Protein AF-A0A4V0HVW8-F1 (afdb_monomer_lite)

Radius of gyration: 45.19 Å; chains: 1; bounding box: 104×68×142 Å

Sequence (259 aa):
MDGRNHCRSAFCALAVALAGGCASLSGVRPDAPLPPPEPRGKFVPRTHDNPLSGTGAKPAGGPVAAGAVVPAGDQVPAVPVRADPPPGGPVALPIPKPSPPPNPAAADPAKPGTPTAPGAACEKPGTGAPGTPGMFVLPDPTVRAMPTATGARLNLGPGEVPADRLVELSQYLEAAHAQNRELAGRVRELEALGAAREQALAEALGEVEIATAEVARTRSALQALQAKLLLIETEDIETLKAVIAALERLISPPGRKDP

Secondary structure (DSSP, 8-state):
--SSSHHHHHHHHHHHHHHSTT-------TTPPPPPPP-------------------PPPP----S-----------------PPPTT------PPPPPPP----------------S-------PPPP--------PPPTT--SS--HHHHHTT--TT--HHHHHHHHHHHHHHHHHHHHHHHHHHHHHHHHHHHHHHHHHHHHHHHHHHHHHHHHHHHHHHHHHHHHHHHHHHHHHHHHHHHHHHHHHHS-TT----

Structure (mmCIF, N/CA/C/O backbone):
data_AF-A0A4V0HVW8-F1
#
_entry.id   AF-A0A4V0HVW8-F1
#
loop_
_atom_site.group_PDB
_atom_site.id
_atom_site.type_symbol
_atom_site.label_atom_id
_atom_site.label_alt_id
_atom_site.label_comp_id
_atom_site.label_asym_id
_atom_site.label_entity_id
_atom_site.label_seq_id
_atom_site.pdbx_PDB_ins_code
_atom_site.Cartn_x
_atom_site.Cartn_y
_atom_site.Cartn_z
_atom_site.occupancy
_atom_site.B_iso_or_equiv
_atom_site.auth_seq_id
_atom_site.auth_comp_id
_atom_site.auth_asym_id
_atom_site.auth_atom_id
_atom_site.pdbx_PDB_model_num
ATOM 1 N N . MET A 1 1 ? -37.900 -14.918 13.951 1.00 48.97 1 MET A N 1
ATOM 2 C CA . MET A 1 1 ? -37.081 -16.097 13.589 1.00 48.97 1 MET A CA 1
ATOM 3 C C . MET A 1 1 ? -36.728 -15.872 12.122 1.00 48.97 1 MET A C 1
ATOM 5 O O . MET A 1 1 ? -37.661 -15.642 11.378 1.00 48.97 1 MET A O 1
ATOM 9 N N . ASP A 1 2 ? -35.505 -15.636 11.639 1.00 48.06 2 ASP A N 1
ATOM 10 C CA . ASP A 1 2 ? -34.171 -16.101 12.032 1.00 48.06 2 ASP A CA 1
ATOM 11 C C . ASP A 1 2 ? -33.067 -15.119 11.567 1.00 48.06 2 ASP A C 1
ATOM 13 O O . ASP A 1 2 ? -32.425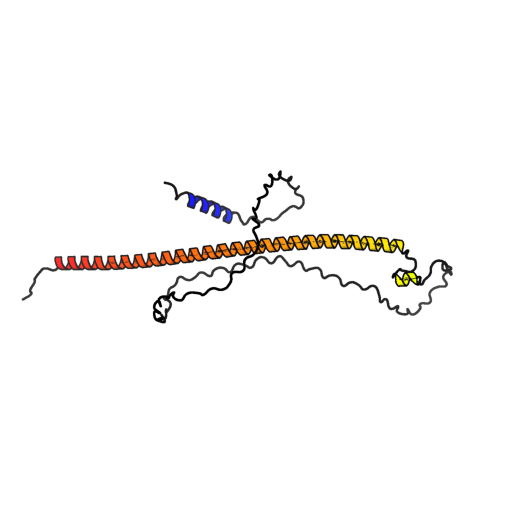 -15.308 10.540 1.00 48.06 2 ASP A O 1
ATOM 17 N N . GLY A 1 3 ? -32.810 -14.052 12.332 1.00 49.72 3 GLY A N 1
ATOM 18 C CA . GLY A 1 3 ? -31.725 -13.095 12.034 1.00 49.72 3 GLY A CA 1
ATOM 19 C C . GLY A 1 3 ? -30.366 -13.446 12.657 1.00 49.72 3 GLY A C 1
ATOM 20 O O . GLY A 1 3 ? -29.348 -12.872 12.290 1.00 49.72 3 GLY A O 1
ATOM 21 N N . ARG A 1 4 ? -30.317 -14.397 13.603 1.00 54.03 4 ARG A N 1
ATOM 22 C CA . ARG A 1 4 ? -29.088 -14.718 14.362 1.00 54.03 4 ARG A CA 1
ATOM 23 C C . ARG A 1 4 ? -28.192 -15.767 13.698 1.00 54.03 4 ARG A C 1
ATOM 25 O O . ARG A 1 4 ? -27.037 -15.904 14.092 1.00 54.03 4 ARG A O 1
ATOM 32 N N . ASN A 1 5 ? -28.689 -16.469 12.679 1.00 50.00 5 ASN A N 1
ATOM 33 C CA . ASN A 1 5 ? -27.935 -17.537 12.015 1.00 50.00 5 ASN A CA 1
ATOM 34 C C . ASN A 1 5 ? -27.041 -17.027 10.871 1.00 50.00 5 ASN A C 1
ATOM 36 O O . ASN A 1 5 ? -26.074 -17.695 10.517 1.00 50.00 5 ASN A O 1
ATOM 40 N N . HIS A 1 6 ? -27.285 -15.819 10.350 1.00 52.84 6 HIS A N 1
ATOM 41 C CA . HIS A 1 6 ? -26.465 -15.251 9.273 1.00 52.84 6 HIS A CA 1
ATOM 42 C C . HIS A 1 6 ? -25.091 -14.767 9.767 1.00 52.84 6 HIS A C 1
ATOM 44 O O . HIS A 1 6 ? -24.088 -14.996 9.091 1.00 52.84 6 HIS A O 1
ATOM 50 N N . CYS A 1 7 ? -25.000 -14.216 10.985 1.00 53.06 7 CYS A N 1
ATOM 51 C CA . CYS A 1 7 ? -23.722 -13.735 11.528 1.00 53.06 7 CYS A CA 1
ATOM 52 C C . CYS A 1 7 ? -22.731 -14.862 11.865 1.00 53.06 7 CYS A C 1
ATOM 54 O O . CYS A 1 7 ? -21.523 -14.648 11.825 1.00 53.06 7 CYS A O 1
ATOM 56 N N . ARG A 1 8 ? -23.214 -16.075 12.173 1.00 55.28 8 ARG A N 1
ATOM 57 C CA . ARG A 1 8 ? -22.332 -17.214 12.479 1.00 55.28 8 ARG A CA 1
ATOM 58 C C . ARG A 1 8 ? -21.730 -17.854 11.226 1.00 55.28 8 ARG A C 1
ATOM 60 O O . ARG A 1 8 ? -20.603 -18.331 11.293 1.00 55.28 8 ARG A O 1
ATOM 67 N N . SER A 1 9 ? -22.425 -17.815 10.085 1.00 55.03 9 SER A N 1
ATOM 68 C CA . SER A 1 9 ? -21.901 -18.405 8.842 1.00 55.03 9 SER A CA 1
ATOM 69 C C . SER A 1 9 ? -20.772 -17.564 8.224 1.00 55.03 9 SER A C 1
ATOM 71 O O . SER A 1 9 ? -19.771 -18.119 7.773 1.00 55.03 9 SER A O 1
ATOM 73 N N . ALA A 1 10 ? -20.863 -16.229 8.316 1.00 54.38 10 ALA A N 1
ATOM 74 C CA . ALA A 1 10 ? -19.828 -15.322 7.814 1.00 54.38 10 ALA A CA 1
ATOM 75 C C . ALA A 1 10 ? -18.499 -15.458 8.582 1.00 54.38 10 ALA A C 1
ATOM 77 O O . ALA A 1 10 ? -17.425 -15.423 7.984 1.00 54.38 10 ALA A O 1
ATOM 78 N N . PHE A 1 11 ? -18.560 -15.700 9.896 1.00 55.69 11 PHE A N 1
ATOM 79 C CA . PHE A 1 11 ? -17.362 -15.898 10.718 1.00 55.69 11 PHE A CA 1
ATOM 80 C C . PHE A 1 11 ? -16.644 -17.227 10.436 1.00 55.69 11 PHE A C 1
ATOM 82 O O . PHE A 1 11 ? -15.416 -17.282 10.493 1.00 55.69 11 PHE A O 1
ATOM 89 N N . CYS A 1 12 ? -17.373 -18.289 10.074 1.00 56.03 12 CYS A N 1
ATOM 90 C CA . CYS A 1 12 ? -16.748 -19.556 9.686 1.00 56.03 12 CYS A CA 1
ATOM 91 C C . CYS A 1 12 ? -16.052 -19.472 8.319 1.00 56.03 12 CYS A C 1
ATOM 93 O O . CYS A 1 12 ? -14.989 -20.067 8.153 1.00 56.03 12 CYS A O 1
ATOM 95 N N . ALA A 1 13 ? -16.585 -18.701 7.365 1.00 53.28 13 ALA A N 1
ATOM 96 C CA . ALA A 1 13 ? -15.937 -18.504 6.066 1.00 53.28 13 ALA A CA 1
ATOM 97 C C . ALA A 1 13 ? -14.611 -17.724 6.184 1.00 53.28 13 ALA A C 1
ATOM 99 O O . ALA A 1 13 ? -13.634 -18.063 5.516 1.00 53.28 13 ALA A O 1
ATOM 100 N N . LEU A 1 14 ? -14.540 -16.740 7.089 1.00 53.03 14 LEU A N 1
ATOM 101 C CA . LEU A 1 14 ? -13.319 -15.963 7.329 1.00 53.03 14 LEU A CA 1
ATOM 102 C C . LEU A 1 14 ? -12.226 -16.785 8.044 1.00 53.03 14 LEU A C 1
ATOM 104 O O . LEU A 1 14 ? -11.043 -16.662 7.731 1.00 53.03 14 LEU A O 1
ATOM 108 N N . ALA A 1 15 ? -12.613 -17.670 8.970 1.00 55.22 15 ALA A N 1
ATOM 109 C CA . ALA A 1 15 ? -11.673 -18.518 9.709 1.00 55.22 15 ALA A CA 1
ATOM 110 C C . ALA A 1 15 ? -11.013 -19.598 8.829 1.00 55.22 15 ALA A C 1
ATOM 112 O O . ALA A 1 15 ? -9.844 -19.925 9.028 1.00 55.22 15 ALA A O 1
ATOM 113 N N . VAL A 1 16 ? -11.724 -20.118 7.821 1.00 56.09 16 VAL A N 1
ATOM 114 C CA . VAL A 1 16 ? -11.156 -21.088 6.868 1.00 56.09 16 VAL A CA 1
ATOM 115 C C . VAL A 1 16 ? -10.189 -20.411 5.887 1.00 56.09 16 VAL A C 1
ATOM 117 O O . VAL A 1 16 ? -9.171 -21.003 5.535 1.00 56.09 16 VAL A O 1
ATOM 120 N N . ALA A 1 17 ? -10.428 -19.148 5.519 1.00 52.69 17 ALA A N 1
ATOM 121 C CA . ALA A 1 17 ? -9.508 -18.381 4.674 1.00 52.69 17 ALA A CA 1
ATOM 122 C C . ALA A 1 17 ? -8.175 -18.052 5.381 1.00 52.69 17 ALA A C 1
ATOM 124 O O . ALA A 1 17 ? -7.122 -18.065 4.748 1.00 52.69 17 ALA A O 1
ATOM 125 N N . LEU A 1 18 ? -8.196 -17.831 6.701 1.00 54.00 18 LEU A N 1
ATOM 126 C CA . LEU A 1 18 ? -6.992 -17.551 7.497 1.00 54.00 18 LEU A CA 1
ATOM 127 C C . LEU A 1 18 ? -6.174 -18.808 7.841 1.00 54.00 18 LEU A C 1
ATOM 129 O O . LEU A 1 18 ? -4.961 -18.711 8.011 1.00 54.00 18 LEU A O 1
ATOM 133 N N . ALA A 1 19 ? -6.793 -19.992 7.890 1.00 49.41 19 ALA A N 1
ATOM 134 C CA . ALA A 1 19 ? -6.086 -21.254 8.137 1.00 49.41 19 ALA A CA 1
ATOM 135 C C . ALA A 1 19 ? -5.478 -21.890 6.865 1.00 49.41 19 ALA A C 1
ATOM 137 O O . ALA A 1 19 ? -4.585 -22.728 6.969 1.00 49.41 19 ALA A O 1
ATOM 138 N N . GLY A 1 20 ? -5.923 -21.489 5.666 1.00 47.66 20 GLY A N 1
ATOM 139 C CA . GLY A 1 20 ? -5.404 -21.987 4.380 1.00 47.66 20 GLY A CA 1
ATOM 140 C C . GLY A 1 20 ? -4.251 -21.175 3.768 1.00 47.66 20 GLY A C 1
ATOM 141 O O . GLY A 1 20 ? -3.726 -21.550 2.722 1.00 47.66 20 GLY A O 1
ATOM 142 N N . GLY A 1 21 ? -3.845 -20.064 4.389 1.00 43.44 21 GLY A N 1
ATOM 143 C CA . GLY A 1 21 ? -2.994 -19.032 3.778 1.00 43.44 21 GLY A CA 1
ATOM 144 C C . GLY A 1 21 ? -1.473 -19.202 3.880 1.00 43.44 21 GLY A C 1
ATOM 145 O O . GLY A 1 21 ? -0.763 -18.220 3.695 1.00 43.44 21 GLY A O 1
ATOM 146 N N . CYS A 1 22 ? -0.958 -20.404 4.161 1.00 46.16 22 CYS A N 1
ATOM 147 C CA . CYS A 1 22 ? 0.489 -20.690 4.183 1.00 46.16 22 CYS A CA 1
ATOM 148 C C . CYS A 1 22 ? 0.892 -21.824 3.225 1.00 46.16 22 CYS A C 1
ATOM 150 O O . CYS A 1 22 ? 1.871 -22.528 3.469 1.00 46.16 22 CYS A O 1
ATOM 152 N N . ALA A 1 23 ? 0.161 -22.022 2.125 1.00 45.78 23 ALA A N 1
ATOM 153 C CA . ALA A 1 23 ? 0.693 -22.802 1.014 1.00 45.78 23 ALA A CA 1
ATOM 154 C C . ALA A 1 23 ? 1.702 -21.931 0.255 1.00 45.78 23 ALA A C 1
ATOM 156 O O . ALA A 1 23 ? 1.337 -21.007 -0.471 1.00 45.78 23 ALA A O 1
ATOM 157 N N . SER A 1 24 ? 2.987 -22.215 0.458 1.00 45.47 24 SER A N 1
ATOM 158 C CA . SER A 1 24 ? 4.082 -21.697 -0.352 1.00 45.47 24 SER A CA 1
ATOM 159 C C . SER A 1 24 ? 3.765 -21.875 -1.840 1.00 45.47 24 SER A C 1
ATOM 161 O O . SER A 1 24 ? 3.778 -22.990 -2.357 1.00 45.47 24 SER A O 1
ATOM 163 N N . LEU A 1 25 ? 3.519 -20.769 -2.546 1.00 48.53 25 LEU A N 1
ATOM 164 C CA . LEU A 1 25 ? 3.561 -20.698 -4.009 1.00 48.53 25 LEU A CA 1
ATOM 165 C C . LEU A 1 25 ? 5.024 -20.804 -4.472 1.00 48.53 25 LEU A C 1
ATOM 167 O O . LEU A 1 25 ? 5.605 -19.871 -5.017 1.00 48.53 25 LEU A O 1
ATOM 171 N N . SER A 1 26 ? 5.651 -21.950 -4.218 1.00 49.25 26 SER A N 1
ATOM 172 C CA . SER A 1 26 ? 6.875 -22.361 -4.892 1.00 49.25 26 SER A CA 1
ATOM 173 C C . SER A 1 26 ? 6.479 -23.129 -6.150 1.00 49.25 26 SER A C 1
ATOM 175 O O . SER A 1 26 ? 6.032 -24.271 -6.060 1.00 49.25 26 SER A O 1
ATOM 177 N N . GLY A 1 27 ? 6.650 -22.510 -7.319 1.00 44.25 27 GLY A N 1
ATOM 178 C CA . GLY A 1 27 ? 6.635 -23.225 -8.598 1.00 44.25 27 GLY A CA 1
ATOM 179 C C . GLY A 1 27 ? 5.568 -22.778 -9.591 1.00 44.25 27 GLY A C 1
ATOM 180 O O . GLY A 1 27 ? 4.763 -23.591 -10.037 1.00 44.25 27 GLY A O 1
ATOM 181 N N . VAL A 1 28 ? 5.615 -21.517 -10.026 1.00 41.78 28 VAL A N 1
ATOM 182 C CA . VAL A 1 28 ? 5.086 -21.176 -11.354 1.00 41.78 28 VAL A CA 1
ATOM 183 C C . VAL A 1 28 ? 6.068 -21.751 -12.376 1.00 41.78 28 VAL A C 1
ATOM 185 O O . VAL A 1 28 ? 7.171 -21.239 -12.554 1.00 41.78 28 VAL A O 1
ATOM 188 N N . ARG A 1 29 ? 5.695 -22.875 -12.996 1.00 46.06 29 ARG A N 1
ATOM 189 C CA . ARG A 1 29 ? 6.360 -23.384 -14.201 1.00 46.06 29 ARG A CA 1
ATOM 190 C C . ARG A 1 29 ? 6.157 -22.366 -15.336 1.00 46.06 29 ARG A C 1
ATOM 192 O O . ARG A 1 29 ? 5.004 -22.033 -15.598 1.00 46.06 29 ARG A O 1
ATOM 199 N N . PRO A 1 30 ? 7.212 -21.924 -16.041 1.00 56.84 30 PRO A N 1
ATOM 200 C CA . PRO A 1 30 ? 7.081 -20.987 -17.160 1.00 56.84 30 PRO A CA 1
ATOM 201 C C . PRO A 1 30 ? 6.415 -21.574 -18.424 1.00 56.84 30 PRO A C 1
ATOM 203 O O . PRO A 1 30 ? 6.170 -20.822 -19.357 1.00 56.84 30 PRO A O 1
ATOM 206 N N . ASP A 1 31 ? 6.054 -22.865 -18.446 1.00 52.03 31 ASP A N 1
ATOM 207 C CA . ASP A 1 31 ? 5.533 -23.558 -19.643 1.00 52.03 31 ASP A CA 1
ATOM 208 C C . ASP A 1 31 ? 4.068 -24.029 -19.540 1.00 52.03 31 ASP A C 1
ATOM 210 O O . ASP A 1 31 ? 3.657 -24.973 -20.217 1.00 52.03 31 ASP A O 1
ATOM 214 N N . ALA A 1 32 ? 3.243 -23.414 -18.688 1.00 64.25 32 ALA A N 1
ATOM 215 C CA . ALA A 1 32 ? 1.809 -23.709 -18.707 1.00 64.25 32 ALA A CA 1
ATOM 216 C C . ALA A 1 32 ? 1.138 -22.991 -19.902 1.00 64.25 32 ALA A C 1
ATOM 218 O O . ALA A 1 32 ? 1.215 -21.762 -19.976 1.00 64.25 32 ALA A O 1
ATOM 219 N N . PRO A 1 33 ? 0.473 -23.706 -20.833 1.00 64.25 33 PRO A N 1
ATOM 220 C CA . PRO A 1 33 ? -0.247 -23.075 -21.933 1.00 64.25 33 PRO A CA 1
ATOM 221 C C . PRO A 1 33 ? -1.351 -22.168 -21.382 1.00 64.25 33 PRO A C 1
ATOM 223 O O . PRO A 1 33 ? -2.158 -22.584 -20.548 1.00 64.25 33 PRO A O 1
ATOM 226 N N . LEU A 1 34 ? -1.356 -20.917 -21.846 1.00 71.56 34 LEU A N 1
ATOM 227 C CA . LEU A 1 34 ? -2.343 -19.909 -21.472 1.00 71.56 34 LEU A CA 1
ATOM 228 C C . LEU A 1 34 ? -3.764 -20.437 -21.738 1.00 71.56 34 LEU A C 1
ATOM 230 O O . LEU A 1 34 ? -4.022 -20.942 -22.837 1.00 71.56 34 LEU A O 1
ATOM 234 N N . PRO A 1 35 ? -4.698 -20.319 -20.775 1.00 77.44 35 PRO A N 1
ATOM 235 C CA . PRO A 1 35 ? -6.092 -20.642 -21.030 1.00 77.44 35 PRO A CA 1
ATOM 236 C C . PRO A 1 35 ? -6.649 -19.719 -22.128 1.00 77.44 35 PRO A C 1
ATOM 238 O O . PRO A 1 35 ? -6.248 -18.553 -22.219 1.00 77.44 35 PRO A O 1
ATOM 241 N N . PRO A 1 36 ? -7.558 -20.223 -22.982 1.00 75.12 36 PRO A N 1
ATOM 242 C CA . PRO A 1 36 ? -8.156 -19.423 -24.040 1.00 75.12 36 PRO A CA 1
ATOM 243 C C . PRO A 1 36 ? -8.911 -18.226 -23.441 1.00 75.12 36 PRO A C 1
ATOM 245 O O . PRO A 1 36 ? -9.511 -18.357 -22.372 1.00 75.12 36 PRO A O 1
ATOM 248 N N . PRO A 1 37 ? -8.905 -17.061 -24.114 1.00 70.88 37 PRO A N 1
ATOM 249 C CA . PRO A 1 37 ? -9.627 -15.894 -23.634 1.00 70.88 37 PRO A CA 1
ATOM 250 C C . PRO A 1 37 ? -11.123 -16.211 -23.568 1.00 70.88 37 PRO A C 1
ATOM 252 O O . PRO A 1 37 ? -11.741 -16.548 -24.581 1.00 70.88 37 PRO A O 1
ATOM 255 N N . GLU A 1 38 ? -11.706 -16.097 -22.375 1.00 68.88 38 GLU A N 1
ATOM 256 C CA . GLU A 1 38 ? -13.152 -16.184 -22.213 1.00 68.88 38 GLU A CA 1
ATOM 257 C C . GLU A 1 38 ? -13.841 -15.109 -23.073 1.00 68.88 38 GLU A C 1
ATOM 259 O O . GLU A 1 38 ? -13.330 -13.987 -23.206 1.00 68.88 38 GLU A O 1
ATOM 264 N N . PRO A 1 39 ? -14.998 -15.423 -23.684 1.00 63.09 39 PRO A N 1
ATOM 265 C CA . PRO A 1 39 ? -15.732 -14.472 -24.499 1.00 63.09 39 PRO A CA 1
ATOM 266 C C . PRO A 1 39 ? -16.176 -13.301 -23.623 1.00 63.09 39 PRO A C 1
ATOM 268 O O . PRO A 1 39 ? -17.114 -13.407 -22.835 1.00 63.09 39 PRO A O 1
ATOM 271 N N . ARG A 1 40 ? -15.478 -12.169 -23.777 1.00 51.97 40 ARG A N 1
ATOM 272 C CA . ARG A 1 40 ? -15.809 -10.884 -23.158 1.00 51.97 40 ARG A CA 1
ATOM 273 C C . ARG A 1 40 ? -17.295 -10.598 -23.352 1.00 51.97 40 ARG A C 1
ATOM 275 O O . ARG A 1 40 ? -17.748 -10.289 -24.456 1.00 51.97 40 ARG A O 1
ATOM 282 N N . GLY A 1 41 ? -18.035 -10.696 -22.251 1.00 57.56 41 GLY A N 1
ATOM 283 C CA . GLY A 1 41 ? -19.398 -10.208 -22.145 1.00 57.56 41 GLY A CA 1
ATOM 284 C C . GLY A 1 41 ? -19.460 -8.755 -22.607 1.00 57.56 41 GLY A C 1
ATOM 285 O O . GLY A 1 41 ? -18.561 -7.956 -22.342 1.00 57.56 41 GLY A O 1
ATOM 286 N N . LYS A 1 42 ? -20.509 -8.451 -23.366 1.00 54.34 42 LYS A N 1
ATOM 287 C CA . LYS A 1 42 ? -20.758 -7.165 -24.016 1.00 54.34 42 LYS A CA 1
ATOM 288 C C . LYS A 1 42 ? -20.580 -6.021 -23.018 1.00 54.34 42 LYS A C 1
ATOM 290 O O . LYS A 1 42 ? -21.341 -5.894 -22.063 1.00 54.34 42 LYS A O 1
ATOM 295 N N . PHE A 1 43 ? -19.573 -5.194 -23.272 1.00 56.94 43 PHE A N 1
ATOM 296 C CA . PHE A 1 43 ? -19.371 -3.925 -22.593 1.00 56.94 43 PHE A CA 1
ATOM 297 C C . PHE A 1 43 ? -20.591 -3.039 -22.869 1.00 56.94 43 PHE A C 1
ATOM 299 O O . PHE A 1 43 ? -20.824 -2.640 -24.010 1.00 56.94 43 PHE A O 1
ATOM 306 N N . VAL A 1 44 ? -21.398 -2.782 -21.840 1.00 56.44 44 VAL A N 1
ATOM 307 C CA . VAL A 1 44 ? -22.470 -1.784 -21.891 1.00 56.44 44 VAL A CA 1
ATOM 308 C C . VAL A 1 44 ? -21.833 -0.447 -21.510 1.00 56.44 44 VAL A C 1
ATOM 310 O O . VAL A 1 44 ? -21.389 -0.306 -20.368 1.00 56.44 44 VAL A O 1
ATOM 313 N N . PRO A 1 45 ? -21.731 0.531 -22.425 1.00 54.00 45 PRO A N 1
ATOM 314 C CA . PRO A 1 45 ? -21.205 1.838 -22.075 1.00 54.00 45 PRO A CA 1
ATOM 315 C C . PRO A 1 45 ? -22.188 2.527 -21.124 1.00 54.00 45 PRO A C 1
ATOM 317 O O . PRO A 1 45 ? -23.351 2.742 -21.462 1.00 54.00 45 PRO A O 1
ATOM 320 N N . ARG A 1 46 ? -21.715 2.874 -19.922 1.00 47.16 46 ARG A N 1
ATOM 321 C CA . ARG A 1 46 ? -22.404 3.815 -19.034 1.00 47.16 46 ARG A CA 1
ATOM 322 C C . ARG A 1 46 ? -22.438 5.175 -19.731 1.00 47.16 46 ARG A C 1
ATOM 324 O O . ARG A 1 46 ? -21.426 5.865 -19.806 1.00 47.16 46 ARG A O 1
ATOM 331 N N . THR A 1 47 ? -23.605 5.539 -20.247 1.00 43.75 47 THR A N 1
ATOM 332 C CA . THR A 1 47 ? -23.955 6.904 -20.632 1.00 43.75 47 THR A CA 1
ATOM 333 C C . THR A 1 47 ? -23.931 7.770 -19.376 1.00 43.75 47 THR A C 1
ATOM 335 O O . THR A 1 47 ? -24.842 7.712 -18.553 1.00 43.75 47 THR A O 1
ATOM 338 N N . HIS A 1 48 ? -22.855 8.531 -19.191 1.00 48.72 48 HIS A N 1
ATOM 339 C CA . HIS A 1 48 ? -22.880 9.676 -18.292 1.00 48.72 48 HIS A CA 1
ATOM 340 C C . HIS A 1 48 ? -23.611 10.806 -19.014 1.00 48.72 48 HIS A C 1
ATOM 342 O O . HIS A 1 48 ? -23.062 11.436 -19.918 1.00 48.72 48 HIS A O 1
ATOM 348 N N . ASP A 1 49 ? -24.861 11.028 -18.615 1.00 45.91 49 ASP A N 1
ATOM 349 C CA . ASP A 1 49 ? -25.599 12.247 -18.910 1.00 45.91 49 ASP A CA 1
ATOM 350 C C . ASP A 1 49 ? -24.845 13.430 -18.300 1.00 45.91 49 ASP A C 1
ATOM 352 O O . ASP A 1 49 ? -24.735 13.577 -17.082 1.00 45.91 49 ASP A O 1
ATOM 356 N N . ASN A 1 50 ? -24.286 14.253 -19.179 1.00 44.44 50 ASN A N 1
ATOM 357 C CA . ASN A 1 50 ? -23.613 15.494 -18.845 1.00 44.44 50 ASN A CA 1
ATOM 358 C C . ASN A 1 50 ? -24.511 16.635 -19.344 1.00 44.44 50 ASN A C 1
ATOM 360 O O . ASN A 1 50 ? -24.498 16.920 -20.546 1.00 44.44 50 ASN A O 1
ATOM 364 N N . PRO A 1 51 ? -25.339 17.276 -18.499 1.00 59.09 51 PRO A N 1
ATOM 365 C CA . PRO A 1 51 ? -26.068 18.449 -18.940 1.00 59.09 51 PRO A CA 1
ATOM 366 C C . PRO A 1 51 ? -25.121 19.653 -18.967 1.00 59.09 51 PRO A C 1
ATOM 368 O O . PRO A 1 51 ? -24.790 20.248 -17.942 1.00 59.09 51 PRO A O 1
ATOM 371 N N . LEU A 1 52 ? -24.719 20.032 -20.182 1.00 51.41 52 LEU A N 1
ATOM 372 C CA . LEU A 1 52 ? -24.337 21.403 -20.494 1.00 51.41 52 LEU A CA 1
ATOM 373 C C . LEU A 1 52 ? -25.527 22.334 -20.218 1.00 51.41 52 LEU A C 1
ATOM 375 O O . LEU A 1 52 ? -26.563 22.238 -20.869 1.00 51.41 52 LEU A O 1
ATOM 379 N N . SER A 1 53 ? -25.335 23.279 -19.307 1.00 52.66 53 SER A N 1
ATOM 380 C CA . SER A 1 53 ? -26.045 24.560 -19.247 1.00 52.66 53 SER A CA 1
ATOM 381 C C . SER A 1 53 ? -25.174 25.454 -18.359 1.00 52.66 53 SER A C 1
ATOM 383 O O . SER A 1 53 ? -24.841 25.067 -17.248 1.00 52.66 53 SER A O 1
ATOM 385 N N . GLY A 1 54 ? -24.622 26.587 -18.768 1.00 42.69 54 GLY A N 1
ATOM 386 C CA . GLY A 1 54 ? -25.134 27.602 -19.670 1.00 42.69 54 GLY A CA 1
ATOM 387 C C . GLY A 1 54 ? -24.880 28.938 -18.967 1.00 42.69 54 GLY A C 1
ATOM 388 O O . GLY A 1 54 ? -25.447 29.202 -17.918 1.00 42.69 54 GLY A O 1
ATOM 389 N N . THR A 1 55 ? -23.946 29.718 -19.511 1.00 44.31 55 THR A N 1
ATOM 390 C CA . THR A 1 55 ? -23.905 31.193 -19.513 1.00 44.31 55 THR A CA 1
ATOM 391 C C . THR A 1 55 ? -24.424 31.973 -18.289 1.00 44.31 55 THR A C 1
ATOM 393 O O . THR A 1 55 ? -25.620 32.140 -18.099 1.00 44.31 55 THR A O 1
ATOM 396 N N . GLY A 1 56 ? -23.483 32.621 -17.595 1.00 43.78 56 GLY A N 1
ATOM 397 C CA . GLY A 1 56 ? -23.515 34.061 -17.307 1.00 43.78 56 GLY A CA 1
ATOM 398 C C . GLY A 1 56 ? -24.683 34.650 -16.508 1.00 43.78 56 GLY A C 1
ATOM 399 O O . GLY A 1 56 ? -25.712 34.984 -17.073 1.00 43.78 56 GLY A O 1
ATOM 400 N N . ALA A 1 57 ? -24.426 35.004 -15.247 1.00 41.72 57 ALA A N 1
ATOM 401 C CA . ALA A 1 57 ? -24.961 36.226 -14.646 1.00 41.72 57 ALA A CA 1
ATOM 402 C C . ALA A 1 57 ? -24.131 36.610 -13.415 1.00 41.72 57 ALA A C 1
ATOM 404 O O . ALA A 1 57 ? -23.959 35.836 -12.479 1.00 41.72 57 ALA A O 1
ATOM 405 N N . LYS A 1 58 ? -23.611 37.833 -13.444 1.00 49.91 58 LYS A N 1
ATOM 406 C CA . LYS A 1 58 ? -22.963 38.547 -12.346 1.00 49.91 58 LYS A CA 1
ATOM 407 C C . LYS A 1 58 ? -24.065 39.037 -11.393 1.00 49.91 58 LYS A C 1
ATOM 409 O O . LYS A 1 58 ? -24.880 39.835 -11.854 1.00 49.91 58 LYS A O 1
ATOM 414 N N . PRO A 1 59 ? -24.127 38.645 -10.108 1.00 53.38 59 PRO A N 1
ATOM 415 C CA . PRO A 1 59 ? -24.989 39.345 -9.174 1.00 53.38 59 PRO A CA 1
ATOM 416 C C . PRO A 1 59 ? -24.259 40.564 -8.609 1.00 53.38 59 PRO A C 1
ATOM 418 O O . PRO A 1 59 ? -23.136 40.497 -8.107 1.00 53.38 59 PRO A O 1
ATOM 421 N N . ALA A 1 60 ? -24.927 41.700 -8.771 1.00 48.19 60 ALA A N 1
ATOM 422 C CA . ALA A 1 60 ? -24.616 42.969 -8.151 1.00 48.19 60 ALA A CA 1
ATOM 423 C C . ALA A 1 60 ? -24.819 42.904 -6.629 1.00 48.19 60 ALA A C 1
ATOM 425 O O . ALA A 1 60 ? -25.562 42.070 -6.114 1.00 48.19 60 ALA A O 1
ATOM 426 N N . GLY A 1 61 ? -24.143 43.815 -5.931 1.00 47.38 61 GLY A N 1
ATOM 427 C CA . GLY A 1 61 ? -24.253 43.990 -4.491 1.00 47.38 61 GLY A CA 1
ATOM 428 C C . GLY A 1 61 ? -25.653 44.405 -4.036 1.00 47.38 61 GLY A C 1
ATOM 429 O O . GLY A 1 61 ? -26.388 45.092 -4.743 1.00 47.38 61 GLY A O 1
ATOM 430 N N . GLY A 1 62 ? -25.975 44.006 -2.810 1.00 39.06 62 GLY A N 1
ATOM 431 C CA . GLY A 1 62 ? -27.166 44.387 -2.058 1.00 39.06 62 GLY A CA 1
ATOM 432 C C . GLY A 1 62 ? -27.025 43.902 -0.610 1.00 39.06 62 GLY A C 1
ATOM 433 O O . GLY A 1 62 ? -26.397 42.867 -0.394 1.00 39.06 62 GLY A O 1
ATOM 434 N N . PRO A 1 63 ? -27.499 44.671 0.383 1.00 49.00 63 PRO A N 1
ATOM 435 C CA . PRO A 1 63 ? -26.918 44.727 1.722 1.00 49.00 63 PRO A CA 1
ATOM 436 C C . PRO A 1 63 ? -27.310 43.530 2.591 1.00 49.00 63 PRO A C 1
ATOM 438 O O . PRO A 1 63 ? -28.469 43.120 2.624 1.00 49.00 63 PRO A O 1
ATOM 441 N N . VAL A 1 64 ? -26.344 43.006 3.348 1.00 46.41 64 VAL A N 1
ATOM 442 C CA . VAL A 1 64 ? -26.611 42.000 4.378 1.00 46.41 64 VAL A CA 1
ATOM 443 C C . VAL A 1 64 ? -27.266 42.703 5.561 1.00 46.41 64 VAL A C 1
ATOM 445 O O . VAL A 1 64 ? -26.681 43.585 6.191 1.00 46.41 64 VAL A O 1
ATOM 448 N N . ALA A 1 65 ? -28.517 42.325 5.803 1.00 45.22 65 ALA A N 1
ATOM 449 C CA . ALA A 1 65 ? -29.322 42.759 6.922 1.00 45.22 65 ALA A CA 1
ATOM 450 C C . ALA A 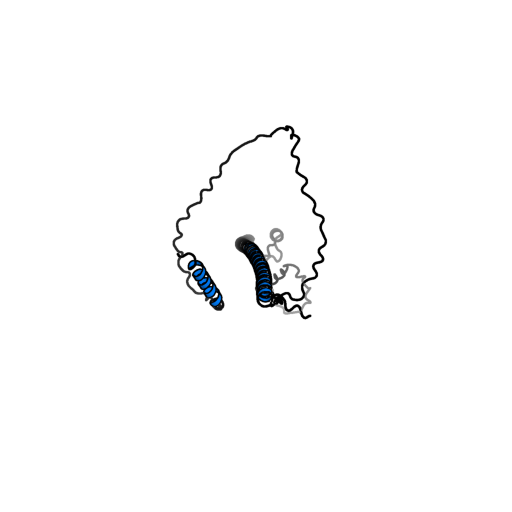1 6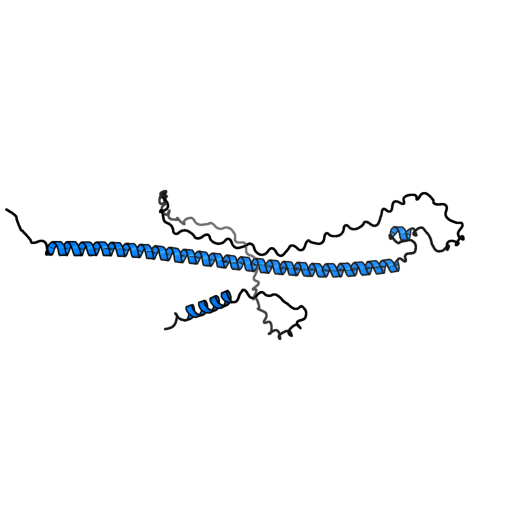5 ? -28.682 42.354 8.257 1.00 45.22 65 ALA A C 1
ATOM 452 O O . ALA A 1 65 ? -28.154 41.254 8.427 1.00 45.22 65 ALA A O 1
ATOM 453 N N . ALA A 1 66 ? -28.769 43.284 9.201 1.00 49.62 66 ALA A N 1
ATOM 454 C CA . ALA A 1 66 ? -28.474 43.088 10.603 1.00 49.62 66 ALA A CA 1
ATOM 455 C C . ALA A 1 66 ? -29.371 42.002 11.221 1.00 49.62 66 ALA A C 1
ATOM 457 O O . ALA A 1 66 ? -30.561 41.928 10.922 1.00 49.62 66 ALA A O 1
ATOM 458 N N . GLY A 1 67 ? -28.806 41.247 12.166 1.00 51.38 67 GLY A N 1
ATOM 459 C CA . GLY A 1 67 ? -29.580 40.562 13.201 1.00 51.38 67 GLY A CA 1
ATOM 460 C C . GLY A 1 67 ? -29.679 39.046 13.065 1.00 51.38 67 GLY A C 1
ATOM 461 O O . GLY A 1 67 ? -30.748 38.516 12.790 1.00 51.38 67 GLY A O 1
ATOM 462 N N . ALA A 1 68 ? -28.596 38.341 13.389 1.00 42.03 68 ALA A N 1
ATOM 463 C CA . ALA A 1 68 ? -28.685 36.997 13.951 1.00 42.03 68 ALA A CA 1
ATOM 464 C C . ALA A 1 68 ? -27.802 36.960 15.204 1.00 42.03 68 ALA A C 1
ATOM 466 O O . ALA A 1 68 ? -26.591 36.761 15.147 1.00 42.03 68 ALA A O 1
ATOM 467 N N . VAL A 1 69 ? -28.437 37.266 16.333 1.00 48.28 69 VAL A N 1
ATOM 468 C CA . VAL A 1 69 ? -27.890 37.119 17.680 1.00 48.28 69 VAL A CA 1
ATOM 469 C C . VAL A 1 69 ? -27.633 35.631 17.905 1.00 48.28 69 VAL A C 1
ATOM 471 O O . VAL A 1 69 ? -28.571 34.845 18.013 1.00 48.28 69 VAL A O 1
ATOM 474 N N . VAL A 1 70 ? -26.362 35.240 17.945 1.00 50.56 70 VAL A N 1
ATOM 475 C CA . VAL A 1 70 ? -25.949 33.926 18.444 1.00 50.56 70 VAL A CA 1
ATOM 476 C C . VAL A 1 70 ? -26.052 33.983 19.971 1.00 50.56 70 VAL A C 1
ATOM 478 O O . VAL A 1 70 ? -25.433 34.870 20.566 1.00 50.56 70 VAL A O 1
ATOM 481 N N . PRO A 1 71 ? -26.825 33.106 20.635 1.00 57.28 71 PRO A N 1
ATOM 482 C CA . PRO A 1 71 ? -26.812 33.052 22.086 1.00 57.28 71 PRO A CA 1
ATOM 483 C C . PRO A 1 71 ? -25.432 32.584 22.555 1.00 57.28 71 PRO A C 1
ATOM 485 O O . PRO A 1 71 ? -24.941 31.527 22.155 1.00 57.28 71 PRO A O 1
ATOM 488 N N . ALA A 1 72 ? -24.813 33.411 23.395 1.00 49.59 72 ALA A N 1
ATOM 489 C CA . ALA A 1 72 ? -23.630 33.084 24.168 1.00 49.59 72 ALA A CA 1
ATOM 490 C C . ALA A 1 72 ? -23.957 31.902 25.091 1.00 49.59 72 ALA A C 1
ATOM 492 O O . ALA A 1 72 ? -24.560 32.070 26.147 1.00 49.59 72 ALA A O 1
ATOM 493 N N . GLY A 1 73 ? -23.609 30.698 24.640 1.00 41.72 73 GLY A N 1
ATOM 494 C CA . GLY A 1 73 ? -23.619 29.495 25.455 1.00 41.72 73 GLY A CA 1
ATOM 495 C C . GLY A 1 73 ? -22.401 29.491 26.369 1.00 41.72 73 GLY A C 1
ATOM 496 O O . GLY A 1 73 ? -21.271 29.393 25.895 1.00 41.72 73 GLY A O 1
ATOM 497 N N . ASP A 1 74 ? -22.680 29.660 27.656 1.00 45.62 74 ASP A N 1
ATOM 498 C CA . ASP A 1 74 ? -21.902 29.290 28.837 1.00 45.62 74 ASP A CA 1
ATOM 499 C C . ASP A 1 74 ? -20.529 28.647 28.589 1.00 45.62 74 ASP A C 1
ATOM 501 O O . ASP A 1 74 ? -20.392 27.453 28.312 1.00 45.62 74 ASP A O 1
ATOM 505 N N . GLN A 1 75 ? -19.484 29.443 28.826 1.00 45.47 75 GLN A N 1
ATOM 506 C CA . GLN A 1 75 ? -18.182 28.912 29.209 1.00 45.47 75 GLN A CA 1
ATOM 507 C C . GLN A 1 75 ? -18.287 28.352 30.630 1.00 45.47 75 GLN A C 1
ATOM 509 O O . GLN A 1 75 ? -18.213 29.084 31.616 1.00 45.47 75 GLN A O 1
ATOM 514 N N . VAL A 1 76 ? -18.436 27.034 30.732 1.00 50.62 76 VAL A N 1
ATOM 515 C CA . VAL A 1 76 ? -18.172 26.308 31.975 1.00 50.62 76 VAL A CA 1
ATOM 516 C C . VAL A 1 76 ? -16.660 26.377 32.233 1.00 50.62 76 VAL A C 1
ATOM 518 O O . VAL A 1 76 ? -15.884 26.041 31.333 1.00 50.62 76 VAL A O 1
ATOM 521 N N . PRO A 1 77 ? -16.200 26.818 33.417 1.00 56.16 77 PRO A N 1
ATOM 522 C CA . PRO A 1 77 ? -14.778 26.874 33.717 1.00 56.16 77 PRO A CA 1
ATOM 523 C C . PRO A 1 77 ? -14.179 25.466 33.667 1.00 56.16 77 PRO A C 1
ATOM 525 O O . PRO A 1 77 ? -14.634 24.548 34.350 1.00 56.16 77 PRO A O 1
ATOM 528 N N . ALA A 1 78 ? -13.139 25.314 32.847 1.00 48.09 78 ALA A N 1
ATOM 529 C CA . ALA A 1 78 ? -12.302 24.129 32.795 1.00 48.09 78 ALA A CA 1
ATOM 530 C C . ALA A 1 78 ? -11.655 23.908 34.170 1.00 48.09 78 ALA A C 1
ATOM 532 O O . ALA A 1 78 ? -10.669 24.552 34.527 1.00 48.09 78 ALA A O 1
ATOM 533 N N . VAL A 1 79 ? -12.229 22.998 34.954 1.00 51.72 79 VAL A N 1
ATOM 534 C CA . VAL A 1 79 ? -11.584 22.448 36.144 1.00 51.72 79 VAL A CA 1
ATOM 535 C C . VAL A 1 79 ? -10.447 21.544 35.655 1.00 51.72 79 VAL A C 1
ATOM 537 O O . VAL A 1 79 ? -10.717 20.591 34.919 1.00 51.72 79 VAL A O 1
ATOM 540 N N . PRO A 1 80 ? -9.180 21.794 36.031 1.00 49.41 80 PRO A N 1
ATOM 541 C CA . PRO A 1 80 ? -8.099 20.866 35.750 1.00 49.41 80 PRO A CA 1
ATOM 542 C C . PRO A 1 80 ? -8.281 19.637 36.646 1.00 49.41 80 PRO A C 1
ATOM 544 O O . PRO A 1 80 ? -7.799 19.587 37.776 1.00 49.41 80 PRO A O 1
ATOM 547 N N . VAL A 1 81 ? -9.008 18.638 36.150 1.00 50.84 81 VAL A N 1
ATOM 548 C CA . VAL A 1 81 ? -9.044 17.311 36.764 1.00 50.84 81 VAL A CA 1
ATOM 549 C C . VAL A 1 81 ? -7.663 16.693 36.553 1.00 50.84 81 VAL A C 1
ATOM 551 O O . VAL A 1 81 ? -7.349 16.175 35.483 1.00 50.84 81 VAL A O 1
ATOM 554 N N . ARG A 1 82 ? -6.811 16.780 37.579 1.00 47.81 82 ARG A N 1
ATOM 555 C CA . ARG A 1 82 ? -5.666 15.881 37.742 1.00 47.81 82 ARG A CA 1
ATOM 556 C C . ARG A 1 82 ? -6.224 14.468 37.878 1.00 47.81 82 ARG A C 1
ATOM 558 O O . ARG A 1 82 ? -6.638 14.054 38.954 1.00 47.81 82 ARG A O 1
ATOM 565 N N . ALA A 1 83 ? -6.292 13.764 36.756 1.00 44.50 83 ALA A N 1
ATOM 566 C CA . ALA A 1 83 ? -6.512 12.333 36.736 1.00 44.50 83 ALA A CA 1
ATOM 567 C C . ALA A 1 83 ? -5.188 11.661 37.114 1.00 44.50 83 ALA A C 1
ATOM 569 O O . ALA A 1 83 ? -4.344 11.411 36.253 1.00 44.50 83 ALA A O 1
ATOM 570 N N . ASP A 1 84 ? -4.994 11.404 38.405 1.00 55.88 84 ASP A N 1
ATOM 571 C CA . ASP A 1 84 ? -4.049 10.373 38.814 1.00 55.88 84 ASP A CA 1
ATOM 572 C C . ASP A 1 84 ? -4.544 9.042 38.213 1.00 55.88 84 ASP A C 1
ATOM 574 O O . ASP A 1 84 ? -5.709 8.675 38.409 1.00 55.88 84 ASP A O 1
ATOM 578 N N . PRO A 1 85 ? -3.727 8.342 37.404 1.00 62.84 85 PRO A N 1
ATOM 579 C CA . PRO A 1 85 ? -4.149 7.099 36.780 1.00 62.84 85 PRO A CA 1
ATOM 580 C C . PRO A 1 85 ? -4.416 6.045 37.865 1.00 62.84 85 PRO A C 1
ATOM 582 O O . PRO A 1 85 ? -3.605 5.900 38.784 1.00 62.84 85 PRO A O 1
ATOM 585 N N . PRO A 1 86 ? -5.518 5.276 37.776 1.00 68.19 86 PRO A N 1
ATOM 586 C CA . PRO A 1 86 ? -5.770 4.196 38.717 1.00 68.19 86 PRO A CA 1
ATOM 587 C C . PRO A 1 86 ? -4.631 3.163 38.631 1.00 68.19 86 PRO A C 1
ATOM 589 O O . PRO A 1 86 ? -4.292 2.713 37.528 1.00 68.19 86 PRO A O 1
ATOM 592 N N . PRO A 1 87 ? -4.025 2.761 39.762 1.00 56.16 87 PRO A N 1
ATOM 593 C CA . PRO A 1 87 ? -3.019 1.710 39.781 1.00 56.16 87 PRO A CA 1
ATOM 594 C C . PRO A 1 87 ? -3.715 0.369 39.517 1.00 56.16 87 PRO A C 1
ATOM 596 O O . PRO A 1 87 ? -4.310 -0.213 40.418 1.00 56.16 87 PRO A O 1
ATOM 599 N N . GLY A 1 88 ? -3.690 -0.111 38.271 1.00 57.41 88 GLY A N 1
ATOM 600 C CA . GLY A 1 88 ? -4.225 -1.441 37.940 1.00 57.41 88 GLY A CA 1
ATOM 601 C C . GLY A 1 88 ? -4.899 -1.598 36.578 1.00 57.41 88 GLY A C 1
ATOM 602 O O . GLY A 1 88 ? -5.766 -2.455 36.432 1.00 57.41 88 GLY A O 1
ATOM 603 N N . GLY A 1 89 ? -4.539 -0.796 35.572 1.00 52.19 89 GLY A N 1
ATOM 604 C CA . GLY A 1 89 ? -4.972 -1.066 34.199 1.00 52.19 89 GLY A CA 1
ATOM 605 C C . GLY A 1 89 ? -4.441 -2.424 33.701 1.00 52.19 89 GLY A C 1
ATOM 606 O O . GLY A 1 89 ? -3.309 -2.784 34.038 1.00 52.19 89 GLY A O 1
ATOM 607 N N . PRO A 1 90 ? -5.220 -3.186 32.908 1.00 57.62 90 PRO A N 1
ATOM 608 C CA . PRO A 1 90 ? -4.778 -4.463 32.362 1.00 57.62 90 PRO A CA 1
ATOM 609 C C . PRO A 1 90 ? -3.504 -4.249 31.547 1.00 57.62 90 PRO A C 1
ATOM 611 O O . PRO A 1 90 ? -3.441 -3.355 30.703 1.00 57.62 90 PRO A O 1
ATOM 614 N N . VAL A 1 91 ? -2.491 -5.067 31.833 1.00 61.31 91 VAL A N 1
ATOM 615 C CA . VAL A 1 91 ? -1.208 -5.097 31.131 1.00 61.31 91 VAL A CA 1
ATOM 616 C C . VAL A 1 91 ? -1.491 -5.166 29.632 1.00 61.31 91 VAL A C 1
ATOM 618 O O . VAL A 1 91 ? -1.967 -6.183 29.129 1.00 61.31 91 VAL A O 1
ATOM 621 N N . ALA A 1 92 ? -1.251 -4.060 28.926 1.00 50.12 92 ALA A N 1
ATOM 622 C CA . ALA A 1 92 ? -1.311 -4.031 27.478 1.00 50.12 92 ALA A CA 1
ATOM 623 C C . ALA A 1 92 ? -0.224 -4.983 26.975 1.00 50.12 92 ALA A C 1
ATOM 625 O O . ALA A 1 92 ? 0.967 -4.679 27.057 1.00 50.12 92 ALA A O 1
ATOM 626 N N . LEU A 1 93 ? -0.638 -6.169 26.524 1.00 67.38 93 LEU A N 1
ATOM 627 C CA . LEU A 1 93 ? 0.254 -7.094 25.843 1.00 67.38 93 LEU A CA 1
ATOM 628 C C . LEU A 1 93 ? 0.907 -6.338 24.676 1.00 67.38 93 LEU A C 1
ATOM 630 O O . LEU A 1 93 ? 0.210 -5.593 23.978 1.00 67.38 93 LEU A O 1
ATOM 634 N N . PRO A 1 94 ? 2.227 -6.477 24.479 1.00 64.88 94 PRO A N 1
ATOM 635 C CA . PRO A 1 94 ? 2.935 -5.773 23.424 1.00 64.88 94 PRO A CA 1
ATOM 636 C C . PRO A 1 94 ? 2.298 -6.135 22.086 1.00 64.88 94 PRO A C 1
ATOM 638 O O . PRO A 1 94 ? 2.363 -7.282 21.648 1.00 64.88 94 PRO A O 1
ATOM 641 N N . ILE A 1 95 ? 1.653 -5.152 21.455 1.00 69.12 95 ILE A N 1
ATOM 642 C CA . ILE A 1 95 ? 1.147 -5.284 20.093 1.00 69.12 95 ILE A CA 1
ATOM 643 C C . ILE A 1 95 ? 2.375 -5.604 19.229 1.00 69.12 95 ILE A C 1
ATOM 645 O O . ILE A 1 95 ? 3.314 -4.797 19.210 1.00 69.12 95 ILE A O 1
ATOM 649 N N . PRO A 1 96 ? 2.435 -6.778 18.575 1.00 62.03 96 PRO A N 1
ATOM 650 C CA . PRO A 1 96 ? 3.561 -7.124 17.727 1.00 62.03 96 PRO A CA 1
ATOM 651 C C . PRO A 1 96 ? 3.672 -6.059 16.640 1.00 62.03 96 PRO A C 1
ATOM 653 O O . PRO A 1 96 ? 2.718 -5.807 15.904 1.00 62.03 96 PRO A O 1
ATOM 656 N N . LYS A 1 97 ? 4.830 -5.390 16.574 1.00 69.69 97 LYS A N 1
ATOM 657 C CA . LYS A 1 97 ? 5.130 -4.464 15.481 1.00 69.69 97 LYS A CA 1
ATOM 658 C C . LYS A 1 97 ? 4.903 -5.220 14.168 1.00 69.69 97 LYS A C 1
ATOM 660 O O . LYS A 1 97 ? 5.487 -6.298 14.028 1.00 69.69 97 LYS A O 1
ATOM 665 N N . PRO A 1 98 ? 4.092 -4.695 13.231 1.00 66.19 98 PRO A N 1
ATOM 666 C CA . PRO A 1 98 ? 3.958 -5.308 11.922 1.00 66.19 98 PRO A CA 1
ATOM 667 C C . PRO A 1 98 ? 5.360 -5.426 11.328 1.00 66.19 98 PRO A C 1
ATOM 669 O O . PRO A 1 98 ? 6.091 -4.438 11.221 1.00 66.19 98 PRO A O 1
ATOM 672 N N . SER A 1 99 ? 5.766 -6.663 11.046 1.00 74.00 99 SER A N 1
ATOM 673 C CA . SER A 1 99 ? 7.027 -6.958 10.381 1.00 74.00 99 SER A CA 1
ATOM 674 C C . SER A 1 99 ? 7.094 -6.134 9.093 1.00 74.00 99 SER A C 1
ATOM 676 O O . SER A 1 99 ? 6.098 -6.101 8.364 1.00 74.00 99 SER A O 1
ATOM 678 N N . PRO A 1 100 ? 8.216 -5.442 8.820 1.00 73.75 100 PRO A N 1
ATOM 679 C CA . PRO A 1 100 ? 8.343 -4.639 7.614 1.00 73.75 100 PRO A CA 1
ATOM 680 C C . PRO A 1 100 ? 8.057 -5.522 6.394 1.00 73.75 100 PRO A C 1
ATOM 682 O O . PRO A 1 100 ? 8.454 -6.694 6.398 1.00 73.75 100 PRO A O 1
ATOM 685 N N . PRO A 1 101 ? 7.353 -5.001 5.371 1.00 73.62 101 PRO A N 1
ATOM 686 C CA . PRO A 1 101 ? 7.103 -5.764 4.159 1.00 73.62 101 PRO A CA 1
ATOM 687 C C . PRO A 1 101 ? 8.443 -6.270 3.609 1.00 73.62 101 PRO A C 1
ATOM 689 O O . PRO A 1 101 ? 9.435 -5.534 3.687 1.00 73.62 101 PRO A O 1
ATOM 692 N N . PRO A 1 102 ? 8.504 -7.516 3.099 1.00 66.94 102 PRO A N 1
ATOM 693 C CA . PRO A 1 102 ? 9.723 -8.065 2.530 1.00 66.94 102 PRO A CA 1
ATOM 694 C C . PRO A 1 102 ? 10.206 -7.093 1.464 1.00 66.94 102 PRO A C 1
ATOM 696 O O . PRO A 1 102 ? 9.517 -6.861 0.473 1.00 66.94 102 PRO A O 1
ATOM 699 N N . ASN A 1 103 ? 11.353 -6.472 1.727 1.00 60.38 103 ASN A N 1
ATOM 700 C CA . ASN A 1 103 ? 12.004 -5.581 0.789 1.00 60.38 103 ASN A CA 1
ATOM 701 C C . ASN A 1 103 ? 12.266 -6.441 -0.456 1.00 60.38 103 ASN A C 1
ATOM 703 O O . ASN A 1 103 ? 13.043 -7.397 -0.335 1.00 60.38 103 ASN A O 1
ATOM 707 N N . PRO A 1 104 ? 11.576 -6.224 -1.595 1.00 56.16 104 PRO A N 1
ATOM 708 C CA . PRO A 1 104 ? 11.887 -6.971 -2.799 1.00 56.16 104 PRO A CA 1
ATOM 709 C C . PRO A 1 104 ? 13.354 -6.674 -3.058 1.00 56.16 104 PRO A C 1
ATOM 711 O O . PRO A 1 104 ? 13.718 -5.503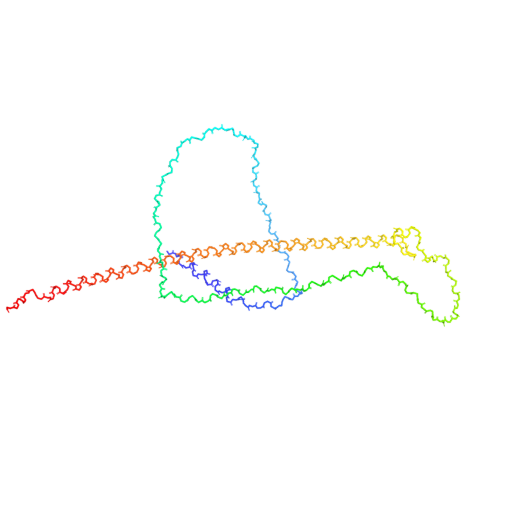 -3.169 1.00 56.16 104 PRO A O 1
ATOM 714 N N . ALA A 1 105 ? 14.186 -7.718 -2.989 1.00 53.12 105 ALA A N 1
ATOM 715 C CA . ALA A 1 105 ? 15.627 -7.613 -3.118 1.00 53.12 105 ALA A CA 1
ATOM 716 C C . ALA A 1 105 ? 15.912 -6.627 -4.245 1.00 53.12 105 ALA A C 1
ATOM 718 O O . ALA A 1 105 ? 15.497 -6.861 -5.381 1.00 53.12 105 ALA A O 1
ATOM 719 N N . ALA A 1 106 ? 16.502 -5.486 -3.885 1.00 50.31 106 ALA A N 1
ATOM 720 C CA . ALA A 1 106 ? 16.957 -4.506 -4.841 1.00 50.31 106 ALA A CA 1
ATOM 721 C C . ALA A 1 106 ? 17.930 -5.263 -5.739 1.00 50.31 106 ALA A C 1
ATOM 723 O O . ALA A 1 106 ? 19.060 -5.541 -5.345 1.00 50.31 106 ALA A O 1
ATOM 724 N N . ALA A 1 107 ? 17.440 -5.708 -6.895 1.00 53.34 107 ALA A N 1
ATOM 725 C CA . ALA A 1 107 ? 18.286 -6.148 -7.973 1.00 53.34 107 ALA A CA 1
ATOM 726 C C . ALA A 1 107 ? 19.155 -4.931 -8.255 1.00 53.34 107 ALA A C 1
ATOM 728 O O . ALA A 1 107 ? 18.634 -3.908 -8.707 1.00 53.34 107 ALA A O 1
ATOM 729 N N . ASP A 1 108 ? 20.424 -5.015 -7.853 1.00 50.03 108 ASP A N 1
ATOM 730 C CA . ASP A 1 108 ? 21.427 -3.998 -8.121 1.00 50.03 108 ASP A CA 1
ATOM 731 C C . ASP A 1 108 ? 21.235 -3.560 -9.574 1.00 50.03 108 ASP A C 1
ATOM 733 O O . ASP A 1 108 ? 21.383 -4.397 -10.475 1.00 50.03 108 ASP A O 1
ATOM 737 N N . PRO A 1 109 ? 20.831 -2.303 -9.840 1.00 62.53 109 PRO A N 1
ATOM 738 C CA . PRO A 1 109 ? 20.751 -1.830 -11.202 1.00 62.53 109 PRO A CA 1
ATOM 739 C C . PRO A 1 109 ? 22.173 -1.924 -11.731 1.00 6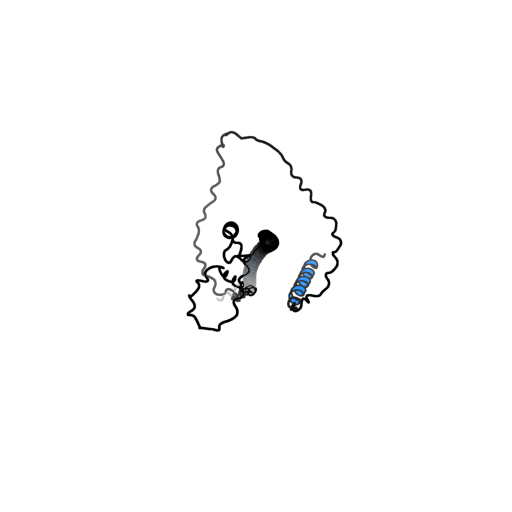2.53 109 PRO A C 1
ATOM 741 O O . PRO A 1 109 ? 23.063 -1.207 -11.268 1.00 62.53 109 PRO A O 1
ATOM 744 N N . ALA A 1 110 ? 22.389 -2.884 -12.633 1.00 58.12 110 ALA A N 1
ATOM 745 C CA . ALA A 1 110 ? 23.649 -3.084 -13.317 1.00 58.12 110 ALA A CA 1
ATOM 746 C C . ALA A 1 110 ? 24.145 -1.704 -13.744 1.00 58.12 110 ALA A C 1
ATOM 748 O O . ALA A 1 110 ? 23.482 -1.017 -14.525 1.00 58.12 110 ALA A O 1
ATOM 749 N N . LYS A 1 111 ? 25.254 -1.267 -13.132 1.00 54.94 111 LYS A N 1
ATOM 750 C CA . LYS A 1 111 ? 25.868 0.029 -13.408 1.00 54.94 111 LYS A CA 1
ATOM 751 C C . LYS A 1 111 ? 25.926 0.192 -14.927 1.00 54.94 111 LYS A C 1
ATOM 753 O O . LYS A 1 111 ? 26.532 -0.669 -15.571 1.00 54.94 111 LYS A O 1
ATOM 758 N N . PRO A 1 112 ? 25.323 1.248 -15.501 1.00 58.12 112 PRO A N 1
ATOM 759 C CA . PRO A 1 112 ? 25.494 1.553 -16.909 1.00 58.12 112 PRO A CA 1
ATOM 760 C C . PRO A 1 112 ? 26.994 1.628 -17.171 1.00 58.12 112 PRO A C 1
ATOM 762 O O . PRO A 1 112 ? 27.690 2.443 -16.558 1.00 58.12 112 PRO A O 1
ATOM 765 N N . GLY A 1 113 ? 27.500 0.709 -17.995 1.00 59.03 113 GLY A N 1
ATOM 766 C CA . GLY A 1 113 ? 28.897 0.701 -18.394 1.00 59.03 113 GLY A CA 1
ATOM 767 C C . GLY A 1 113 ? 29.253 2.094 -18.891 1.00 59.03 113 GLY A C 1
ATOM 768 O O . GLY A 1 113 ? 28.552 2.654 -19.732 1.00 59.03 113 GLY A O 1
ATOM 769 N N . THR A 1 114 ? 30.302 2.677 -18.318 1.00 55.81 114 THR A N 1
ATOM 770 C CA . THR A 1 114 ? 30.879 3.934 -18.791 1.00 55.81 114 THR A CA 1
ATOM 771 C C . THR A 1 114 ? 31.048 3.847 -20.306 1.00 55.81 114 THR A C 1
ATOM 773 O O . THR A 1 114 ? 31.728 2.919 -20.754 1.00 55.81 114 THR A O 1
ATOM 776 N N . PRO A 1 115 ? 30.449 4.755 -21.099 1.00 55.41 115 PRO A N 1
ATOM 777 C CA . PRO A 1 115 ? 30.657 4.760 -22.534 1.00 55.41 115 PRO A CA 1
ATOM 778 C C . PRO A 1 115 ? 32.146 4.987 -22.769 1.00 55.41 115 PRO A C 1
ATOM 780 O O . PRO A 1 115 ? 32.696 6.039 -22.443 1.00 55.41 115 PRO A O 1
ATOM 783 N N . THR A 1 116 ? 32.819 3.957 -23.275 1.00 57.44 116 THR A N 1
ATOM 784 C CA . THR A 1 116 ? 34.176 4.066 -23.789 1.00 57.44 116 THR A CA 1
ATOM 785 C C . THR A 1 116 ? 34.133 5.089 -24.914 1.00 57.44 116 THR A C 1
ATOM 787 O O . THR A 1 116 ? 33.611 4.815 -25.991 1.00 57.44 116 THR A O 1
ATOM 790 N N . ALA A 1 117 ? 34.602 6.302 -24.628 1.00 47.16 117 ALA A N 1
ATOM 791 C CA . ALA A 1 117 ? 34.710 7.362 -25.612 1.00 47.16 117 ALA A CA 1
ATOM 792 C C . ALA A 1 117 ? 35.592 6.875 -26.779 1.00 47.16 117 ALA A C 1
ATOM 794 O O . ALA A 1 117 ? 36.741 6.484 -26.545 1.00 47.16 117 ALA A O 1
ATOM 795 N N . PRO A 1 118 ? 35.099 6.891 -28.028 1.00 55.47 118 PRO A N 1
ATOM 796 C CA . PRO A 1 118 ? 35.931 6.624 -29.185 1.00 55.47 118 PRO A CA 1
ATOM 797 C C . PRO A 1 118 ? 36.703 7.906 -29.498 1.00 55.47 118 PRO A C 1
ATOM 799 O O . PRO A 1 118 ? 36.185 8.805 -30.152 1.00 55.47 118 PRO A O 1
ATOM 802 N N . GLY A 1 119 ? 37.930 8.030 -28.995 1.00 54.31 119 GLY A N 1
ATOM 803 C CA . GLY A 1 119 ? 38.806 9.119 -29.431 1.00 54.31 119 GLY A CA 1
ATOM 804 C C . GLY A 1 119 ? 39.771 9.624 -28.377 1.00 54.31 119 GLY A C 1
ATOM 805 O O . GLY A 1 119 ? 39.558 10.684 -27.808 1.00 54.31 119 GLY A O 1
ATOM 806 N N . ALA A 1 120 ? 40.848 8.876 -28.157 1.00 52.59 120 ALA A N 1
ATOM 807 C CA . ALA A 1 120 ? 42.184 9.423 -27.912 1.00 52.59 120 ALA A CA 1
ATOM 808 C C . ALA A 1 120 ? 43.182 8.260 -27.848 1.00 52.59 120 ALA A C 1
ATOM 810 O O . ALA A 1 120 ? 43.876 8.059 -26.852 1.00 52.59 120 ALA A O 1
ATOM 811 N N . ALA A 1 121 ? 43.273 7.480 -28.930 1.00 49.91 121 ALA A N 1
ATOM 812 C CA . ALA A 1 121 ? 44.526 6.801 -29.222 1.00 49.91 121 ALA A CA 1
ATOM 813 C C . ALA A 1 121 ? 45.522 7.900 -29.621 1.00 49.91 121 ALA A C 1
ATOM 815 O O . ALA A 1 121 ? 45.696 8.220 -30.790 1.00 49.91 121 ALA A O 1
ATOM 816 N N . CYS A 1 122 ? 46.095 8.559 -28.613 1.00 47.12 122 CYS A N 1
ATOM 817 C CA . CYS A 1 122 ? 47.335 9.289 -28.772 1.00 47.12 122 CYS A CA 1
ATOM 818 C C . CYS A 1 122 ? 48.368 8.224 -29.134 1.00 47.12 122 CYS A C 1
ATOM 820 O O . CYS A 1 122 ? 48.748 7.403 -28.292 1.00 47.12 122 CYS A O 1
ATOM 822 N N . GLU A 1 123 ? 48.702 8.159 -30.418 1.00 48.81 123 GLU A N 1
ATOM 823 C CA . GLU A 1 123 ? 49.763 7.324 -30.949 1.00 48.81 123 GLU A CA 1
ATOM 824 C C . GLU A 1 123 ? 51.021 7.584 -30.118 1.00 48.81 123 GLU A C 1
ATOM 826 O O . GLU A 1 123 ? 51.643 8.643 -30.197 1.00 48.81 123 GLU A O 1
ATOM 831 N N . LYS A 1 124 ? 51.393 6.625 -29.266 1.00 51.50 124 LYS A N 1
ATOM 832 C CA . LYS A 1 124 ? 52.759 6.564 -28.758 1.00 51.50 124 LYS A CA 1
ATOM 833 C C . LYS A 1 124 ? 53.653 6.339 -29.980 1.00 51.50 124 LYS A C 1
ATOM 835 O O . LYS A 1 124 ? 53.440 5.333 -30.660 1.00 51.50 124 LYS A O 1
ATOM 840 N N . PRO A 1 125 ? 54.656 7.191 -30.248 1.00 53.41 125 PRO A N 1
ATOM 841 C CA . PRO A 1 125 ? 55.673 6.890 -31.242 1.00 53.41 125 PRO A CA 1
ATOM 842 C C . PRO A 1 125 ? 56.404 5.624 -30.789 1.00 53.41 125 PRO A C 1
ATOM 844 O O . PRO A 1 125 ? 57.183 5.640 -29.836 1.00 53.41 125 PRO A O 1
ATOM 847 N N . GLY A 1 126 ? 56.066 4.498 -31.414 1.00 52.69 126 GLY A N 1
ATOM 848 C CA . GLY A 1 126 ? 56.709 3.220 -31.175 1.00 52.69 126 GLY A CA 1
ATOM 849 C C . GLY A 1 126 ? 58.156 3.294 -31.634 1.00 52.69 126 GLY A C 1
ATOM 850 O O . GLY A 1 126 ? 58.441 3.487 -32.813 1.00 52.69 126 GLY A O 1
ATOM 851 N N . THR A 1 127 ? 59.065 3.148 -30.679 1.00 52.62 127 THR A N 1
ATOM 852 C CA . THR A 1 127 ? 60.491 2.926 -30.884 1.00 52.62 127 THR A CA 1
ATOM 853 C C . THR A 1 127 ? 60.677 1.736 -31.828 1.00 52.62 127 THR A C 1
ATOM 855 O O . THR A 1 127 ? 60.222 0.630 -31.538 1.00 52.62 127 THR A O 1
ATOM 858 N N . GLY A 1 128 ? 61.299 1.986 -32.980 1.00 47.19 128 GLY A N 1
ATOM 859 C CA . GLY A 1 128 ? 61.454 1.013 -34.054 1.00 47.19 128 GLY A CA 1
ATOM 860 C C . GLY A 1 128 ? 62.224 -0.237 -33.633 1.00 47.19 128 GLY A C 1
ATOM 861 O O . GLY A 1 128 ? 63.332 -0.156 -33.104 1.00 47.19 128 GLY A O 1
ATOM 862 N N . ALA A 1 129 ? 61.647 -1.396 -33.940 1.00 53.50 129 ALA A N 1
ATOM 863 C CA . ALA A 1 129 ? 62.385 -2.640 -34.087 1.00 53.50 129 ALA A CA 1
ATOM 864 C C . ALA A 1 129 ? 62.804 -2.784 -35.567 1.00 53.50 129 ALA A C 1
ATOM 866 O O . ALA A 1 129 ? 61.949 -2.648 -36.447 1.00 53.50 129 ALA A O 1
ATOM 867 N N . PRO A 1 130 ? 64.088 -3.046 -35.877 1.00 59.59 130 PRO A N 1
ATOM 868 C CA . PRO A 1 130 ? 64.554 -3.242 -37.245 1.00 59.59 130 PRO A CA 1
ATOM 869 C C . PRO A 1 130 ? 64.193 -4.661 -37.697 1.00 59.59 130 PRO A C 1
ATOM 871 O O . PRO A 1 130 ? 64.938 -5.614 -37.478 1.00 59.59 130 PRO A O 1
ATOM 874 N N . GLY A 1 131 ? 63.007 -4.807 -38.284 1.00 55.19 131 GLY A N 1
ATOM 875 C CA . GLY A 1 131 ? 62.503 -6.070 -38.809 1.00 55.19 131 GLY A CA 1
ATOM 876 C C . GLY A 1 131 ? 62.439 -6.063 -40.332 1.00 55.19 131 GLY A C 1
ATOM 877 O O . GLY A 1 131 ? 61.553 -5.438 -40.895 1.00 55.19 131 GLY A O 1
ATOM 878 N N . THR A 1 132 ? 63.357 -6.815 -40.942 1.00 57.75 132 THR A N 1
ATOM 879 C CA . THR A 1 132 ? 63.188 -7.588 -42.189 1.00 57.75 132 THR A CA 1
ATOM 880 C C . THR A 1 132 ? 62.879 -6.819 -43.496 1.00 57.75 132 THR A C 1
ATOM 882 O O . THR A 1 132 ? 61.822 -6.208 -43.618 1.00 57.75 132 THR A O 1
ATOM 885 N N . PRO A 1 133 ? 63.725 -6.916 -44.547 1.00 53.78 133 PRO A N 1
ATOM 886 C CA . PRO A 1 133 ? 63.420 -6.388 -45.882 1.00 53.78 133 PRO A CA 1
ATOM 887 C C . PRO A 1 133 ? 62.338 -7.243 -46.563 1.00 53.78 133 PRO A C 1
ATOM 889 O O . PRO A 1 133 ? 62.615 -8.129 -47.368 1.00 53.78 133 PRO A O 1
ATOM 892 N N . GLY A 1 134 ? 61.085 -7.008 -46.180 1.00 55.75 134 GLY A N 1
ATOM 893 C CA . GLY A 1 134 ? 59.903 -7.587 -46.799 1.00 55.75 134 GLY A CA 1
ATOM 894 C C . GLY A 1 134 ? 59.476 -6.757 -48.005 1.00 55.75 134 GLY A C 1
ATOM 895 O O . GLY A 1 134 ? 59.221 -5.566 -47.877 1.00 55.75 134 GLY A O 1
ATOM 896 N N . MET A 1 135 ? 59.442 -7.411 -49.166 1.00 55.28 135 MET A N 1
ATOM 897 C CA . MET A 1 135 ? 58.702 -7.086 -50.393 1.00 55.28 135 MET A CA 1
ATOM 898 C C . MET A 1 135 ? 57.846 -5.807 -50.323 1.00 55.28 135 MET A C 1
ATOM 900 O O . MET A 1 135 ? 56.815 -5.779 -49.653 1.00 55.28 135 MET A O 1
ATOM 904 N N . PHE A 1 136 ? 58.246 -4.778 -51.077 1.00 56.25 136 PHE A N 1
ATOM 905 C CA . PHE A 1 136 ? 57.437 -3.590 -51.350 1.00 56.25 136 PHE A CA 1
ATOM 906 C C . PHE A 1 136 ? 56.144 -4.002 -52.067 1.00 56.25 136 PHE A C 1
ATOM 908 O O . PHE A 1 136 ? 56.091 -4.071 -53.295 1.00 56.25 136 PHE A O 1
ATOM 915 N N . VAL A 1 137 ? 55.091 -4.290 -51.302 1.00 64.44 137 VAL A N 1
ATOM 916 C CA . VAL A 1 137 ? 53.727 -4.302 -51.827 1.00 64.44 137 VAL A CA 1
ATOM 917 C C . VAL A 1 137 ? 53.415 -2.850 -52.162 1.00 64.44 137 VAL A C 1
ATOM 919 O O . VAL A 1 137 ? 53.285 -2.017 -51.266 1.00 64.44 137 VAL A O 1
ATOM 922 N N . LEU A 1 138 ? 53.404 -2.532 -53.457 1.00 69.50 138 LEU A N 1
ATOM 923 C CA . LEU A 1 138 ? 53.036 -1.212 -53.953 1.00 69.50 138 LEU A CA 1
ATOM 924 C C . LEU A 1 138 ? 51.663 -0.860 -53.349 1.00 69.50 138 LEU A C 1
ATOM 926 O O . LEU A 1 138 ? 50.719 -1.624 -53.567 1.00 69.50 138 LEU A O 1
ATOM 930 N N . PRO A 1 139 ? 51.541 0.222 -52.558 1.00 68.12 139 PRO A N 1
ATOM 931 C CA . PRO A 1 139 ? 50.262 0.602 -51.984 1.00 68.12 139 PRO A CA 1
ATOM 932 C C . PRO A 1 139 ? 49.298 0.880 -53.131 1.00 68.12 139 PRO A C 1
ATOM 934 O O . PRO A 1 139 ? 49.612 1.655 -54.037 1.00 68.12 139 PRO A O 1
ATOM 937 N N . ASP A 1 140 ? 48.156 0.199 -53.111 1.00 70.69 140 ASP A N 1
ATOM 938 C CA . ASP A 1 140 ? 47.104 0.393 -54.098 1.00 70.69 140 ASP A CA 1
ATOM 939 C C . ASP A 1 140 ? 46.739 1.893 -54.130 1.00 70.69 140 ASP A C 1
ATOM 941 O O . ASP A 1 140 ? 46.306 2.434 -53.106 1.00 70.69 140 ASP A O 1
ATOM 945 N N . PRO A 1 141 ? 46.933 2.603 -55.261 1.00 67.81 141 PRO A N 1
ATOM 946 C CA . PRO A 1 141 ? 46.730 4.052 -55.345 1.00 67.81 141 PRO A CA 1
ATOM 947 C C . PRO A 1 141 ? 45.272 4.475 -55.113 1.00 67.81 141 PRO A C 1
ATOM 949 O O . PRO A 1 141 ? 44.981 5.670 -55.003 1.00 67.81 141 PRO A O 1
ATOM 952 N N . THR A 1 142 ? 44.348 3.516 -55.048 1.00 72.56 142 THR A N 1
ATOM 953 C CA . THR A 1 142 ? 42.937 3.752 -54.730 1.00 72.56 142 THR A CA 1
ATOM 954 C C . THR A 1 142 ? 42.655 3.831 -53.227 1.00 72.56 142 THR A C 1
ATOM 956 O O . THR A 1 142 ? 41.678 4.467 -52.827 1.00 72.56 142 THR A O 1
ATOM 959 N N . VAL A 1 143 ? 43.534 3.292 -52.377 1.00 71.19 143 VAL A N 1
ATOM 960 C CA . VAL A 1 143 ? 43.376 3.309 -50.918 1.00 71.19 143 VAL A CA 1
ATOM 961 C C . VAL A 1 143 ? 44.028 4.568 -50.352 1.00 71.19 143 VAL A C 1
ATOM 963 O O . VAL A 1 143 ? 45.235 4.648 -50.127 1.00 71.19 143 VAL A O 1
ATOM 966 N N . ARG A 1 144 ? 43.216 5.603 -50.130 1.00 69.50 144 ARG A N 1
ATOM 967 C CA . ARG A 1 144 ? 43.679 6.843 -49.497 1.00 69.50 144 ARG A CA 1
ATOM 968 C C . ARG A 1 144 ? 43.718 6.669 -47.982 1.00 69.50 144 ARG A C 1
ATOM 970 O O . ARG A 1 144 ? 42.691 6.419 -47.364 1.00 69.50 144 ARG A O 1
ATOM 977 N N . ALA A 1 145 ? 44.891 6.881 -47.388 1.00 75.06 145 ALA A N 1
ATOM 978 C CA . ALA A 1 145 ? 45.085 6.821 -45.936 1.00 75.06 145 ALA A CA 1
ATOM 979 C C . ALA A 1 145 ? 44.351 7.939 -45.167 1.00 75.06 145 ALA A C 1
ATOM 981 O O . ALA A 1 145 ? 44.086 7.801 -43.979 1.00 75.06 145 ALA A O 1
ATOM 982 N N . MET A 1 146 ? 44.014 9.045 -45.840 1.00 74.38 146 MET A N 1
ATOM 983 C CA . MET A 1 146 ? 43.300 10.178 -45.250 1.00 74.38 146 MET A CA 1
ATOM 984 C C . MET A 1 146 ? 41.845 10.200 -45.733 1.00 74.38 146 MET A C 1
ATOM 986 O O . MET A 1 146 ? 41.615 10.051 -46.941 1.00 74.38 146 MET A O 1
ATOM 990 N N . PRO A 1 147 ? 40.865 10.436 -44.840 1.00 75.69 147 PRO A N 1
ATOM 991 C CA . PRO A 1 147 ? 39.480 10.623 -45.246 1.00 75.69 147 PRO A CA 1
ATOM 992 C C . PRO A 1 147 ? 39.380 11.807 -46.210 1.00 75.69 147 PRO A C 1
ATOM 994 O O . PRO A 1 147 ? 40.102 12.803 -46.103 1.00 75.69 147 PRO A O 1
ATOM 997 N N . THR A 1 148 ? 38.475 11.708 -47.181 1.00 80.75 148 THR A N 1
ATOM 998 C CA . THR A 1 148 ? 38.171 12.847 -48.053 1.00 80.75 148 THR A CA 1
ATOM 999 C C . THR A 1 148 ? 37.660 14.012 -47.198 1.00 80.75 148 THR A C 1
ATOM 1001 O O . THR A 1 148 ? 37.047 13.792 -46.155 1.00 80.75 148 THR A O 1
ATOM 1004 N N . ALA A 1 149 ? 37.883 15.265 -47.611 1.00 81.00 149 ALA A N 1
ATOM 1005 C CA . ALA A 1 149 ? 37.421 16.434 -46.848 1.00 81.00 149 ALA A CA 1
ATOM 1006 C C . ALA A 1 149 ? 35.912 16.369 -46.524 1.00 81.00 149 ALA A C 1
ATOM 1008 O O . ALA A 1 149 ? 35.481 16.794 -45.455 1.00 81.00 149 ALA A O 1
ATOM 1009 N N . THR A 1 150 ? 35.115 15.777 -47.417 1.00 81.38 150 THR A N 1
ATOM 1010 C CA . THR A 1 150 ? 33.695 15.484 -47.190 1.00 81.38 150 THR A CA 1
ATOM 1011 C C . THR A 1 150 ? 33.487 14.388 -46.143 1.00 81.38 150 THR A C 1
ATOM 1013 O O . THR A 1 150 ? 32.650 14.555 -45.262 1.00 81.38 150 THR A O 1
ATOM 1016 N N . GLY A 1 151 ? 34.269 13.305 -46.188 1.00 81.69 151 GLY A N 1
ATOM 1017 C CA . GLY A 1 151 ? 34.247 12.242 -45.181 1.00 81.69 151 GLY A CA 1
ATOM 1018 C C . GLY A 1 151 ? 34.581 12.749 -43.779 1.00 81.69 151 GLY A C 1
ATOM 1019 O O . GLY A 1 151 ? 33.862 12.433 -42.840 1.00 81.69 151 GLY A O 1
ATOM 1020 N N . ALA A 1 152 ? 35.567 13.641 -43.642 1.00 84.69 152 ALA A N 1
ATOM 1021 C CA . ALA A 1 152 ? 35.904 14.259 -42.357 1.00 84.69 152 ALA A CA 1
ATOM 1022 C C . ALA A 1 152 ? 34.748 15.096 -41.775 1.00 84.69 152 ALA A C 1
ATOM 1024 O O . ALA A 1 152 ? 34.523 15.081 -40.571 1.00 84.69 152 ALA A O 1
ATOM 1025 N N . ARG A 1 153 ? 33.969 15.792 -42.618 1.00 84.94 153 ARG A N 1
ATOM 1026 C CA . ARG A 1 153 ? 32.776 16.538 -42.163 1.00 84.94 153 ARG A CA 1
ATOM 1027 C C . ARG A 1 153 ? 31.629 15.622 -41.736 1.00 84.94 153 ARG A C 1
ATOM 1029 O O . ARG A 1 153 ? 30.798 16.038 -40.937 1.00 84.94 153 ARG A O 1
ATOM 1036 N N . LEU A 1 154 ? 31.575 14.410 -42.284 1.00 82.94 154 LEU A N 1
ATOM 1037 C CA . LEU A 1 154 ? 30.548 13.405 -42.007 1.00 82.94 154 LEU A CA 1
ATOM 1038 C C . LEU A 1 154 ? 31.010 12.336 -41.002 1.00 82.94 154 LEU A C 1
ATOM 1040 O O . LEU A 1 154 ? 30.261 11.400 -40.740 1.00 82.94 154 LEU A O 1
ATOM 1044 N N . ASN A 1 155 ? 32.217 12.474 -40.436 1.00 88.50 155 ASN A N 1
ATOM 1045 C CA . ASN A 1 155 ? 32.869 11.468 -39.591 1.00 88.50 155 ASN A CA 1
ATOM 1046 C C . ASN A 1 155 ? 32.903 10.061 -40.224 1.00 88.50 155 ASN A C 1
ATOM 1048 O O . ASN A 1 155 ? 32.703 9.068 -39.528 1.00 88.50 155 ASN A O 1
ATOM 1052 N N . LEU A 1 156 ? 33.140 9.982 -41.537 1.00 90.38 156 LEU A N 1
ATOM 1053 C CA . LEU A 1 156 ? 33.343 8.724 -42.261 1.00 90.38 156 LEU A CA 1
ATOM 1054 C C . LEU A 1 156 ? 34.814 8.307 -42.190 1.00 90.38 156 LEU A C 1
ATOM 1056 O O . LEU A 1 156 ? 35.712 9.134 -42.389 1.00 90.38 156 LEU A O 1
ATOM 1060 N N . GLY A 1 157 ? 35.055 7.021 -41.947 1.00 88.88 157 GLY A N 1
ATOM 1061 C CA . GLY A 1 157 ? 36.380 6.416 -42.008 1.00 88.88 157 GLY A CA 1
ATOM 1062 C C . GLY A 1 157 ? 36.977 6.438 -43.425 1.00 88.88 157 GLY A C 1
ATOM 1063 O O . GLY A 1 157 ? 36.255 6.555 -44.421 1.00 88.88 157 GLY A O 1
ATOM 1064 N N . PRO A 1 158 ? 38.312 6.336 -43.563 1.00 87.12 158 PRO A N 1
ATOM 1065 C CA . PRO A 1 158 ? 38.944 6.196 -44.870 1.00 87.12 158 PRO A CA 1
ATOM 1066 C C . PRO A 1 158 ? 38.472 4.896 -45.546 1.00 87.12 158 PRO A C 1
ATOM 1068 O O . PRO A 1 158 ? 38.739 3.804 -45.057 1.00 87.12 158 PRO A O 1
ATOM 1071 N N . GLY A 1 159 ? 37.755 5.026 -46.667 1.00 85.12 159 GLY A N 1
ATOM 1072 C CA . GLY A 1 159 ? 37.194 3.898 -47.423 1.00 85.12 159 GLY A CA 1
ATOM 1073 C C . GLY A 1 159 ? 35.733 3.552 -47.106 1.00 85.12 159 GLY A C 1
ATOM 1074 O O . GLY A 1 159 ? 35.174 2.693 -47.781 1.00 85.12 159 GLY A O 1
ATOM 1075 N N . GLU A 1 160 ? 35.091 4.226 -46.146 1.00 88.62 160 GLU A N 1
ATOM 1076 C CA . GLU A 1 160 ? 33.663 4.022 -45.868 1.00 88.62 160 GLU A CA 1
ATOM 1077 C C . GLU A 1 160 ? 32.778 4.695 -46.924 1.00 88.62 160 GLU A C 1
ATOM 1079 O O . GLU A 1 160 ? 32.981 5.853 -47.309 1.00 88.62 160 GLU A O 1
ATOM 1084 N N . VAL A 1 161 ? 31.753 3.971 -47.375 1.00 91.00 161 VAL A N 1
ATOM 1085 C CA . VAL A 1 161 ? 30.755 4.491 -48.310 1.00 91.00 161 VAL A CA 1
ATOM 1086 C C . VAL A 1 161 ? 29.670 5.230 -47.512 1.00 91.00 161 VAL A C 1
ATOM 1088 O O . VAL A 1 161 ? 29.089 4.661 -46.588 1.00 91.00 161 VAL A O 1
ATOM 1091 N N . PRO A 1 162 ? 29.326 6.486 -47.859 1.00 87.50 162 PRO A N 1
ATOM 1092 C CA . PRO A 1 162 ? 28.324 7.264 -47.123 1.00 87.50 162 PRO A CA 1
ATOM 1093 C C . PRO A 1 162 ? 26.936 6.605 -47.098 1.00 87.50 162 PRO A C 1
ATOM 1095 O O . PRO A 1 162 ? 26.201 6.775 -46.130 1.00 87.50 162 PRO A O 1
ATOM 1098 N N . ALA A 1 163 ? 26.572 5.860 -48.146 1.00 91.31 163 ALA A N 1
ATOM 1099 C CA . ALA A 1 163 ? 25.298 5.149 -48.219 1.00 91.31 163 ALA A CA 1
ATOM 1100 C C . ALA A 1 163 ? 25.182 4.069 -47.131 1.00 91.31 163 ALA A C 1
ATOM 1102 O O . ALA A 1 163 ? 24.167 4.019 -46.440 1.00 91.31 163 ALA A O 1
ATOM 1103 N N . ASP A 1 164 ? 26.238 3.280 -46.923 1.00 90.75 164 ASP A N 1
ATOM 1104 C CA . ASP A 1 164 ? 26.257 2.215 -45.916 1.00 90.75 164 ASP A CA 1
ATOM 1105 C C . ASP A 1 164 ? 26.129 2.806 -44.509 1.00 90.75 164 ASP A C 1
ATOM 1107 O O . ASP A 1 164 ? 25.310 2.355 -43.707 1.00 90.75 164 ASP A O 1
ATOM 1111 N N . ARG A 1 165 ? 26.833 3.914 -44.241 1.00 90.62 165 ARG A N 1
ATOM 1112 C CA . ARG A 1 165 ? 26.733 4.611 -42.954 1.00 90.62 165 ARG A CA 1
ATOM 1113 C C . ARG A 1 165 ? 25.334 5.164 -42.679 1.00 90.62 165 ARG A C 1
ATOM 1115 O O . ARG A 1 165 ? 24.875 5.131 -41.539 1.00 90.62 165 ARG A O 1
ATOM 1122 N N . LEU A 1 166 ? 24.647 5.685 -43.697 1.00 92.44 166 LEU A N 1
ATOM 1123 C CA . LEU A 1 166 ? 23.264 6.151 -43.551 1.00 92.44 166 LEU A CA 1
ATOM 1124 C C . LEU A 1 166 ? 22.314 4.995 -43.226 1.00 92.44 166 LEU A C 1
ATOM 1126 O O . LEU A 1 166 ? 21.433 5.162 -42.382 1.00 92.44 166 LEU A O 1
ATOM 1130 N N . VAL A 1 167 ? 22.512 3.828 -43.847 1.00 96.19 167 VAL A N 1
ATOM 1131 C CA . VAL A 1 167 ? 21.731 2.622 -43.545 1.00 96.19 167 VAL A CA 1
ATOM 1132 C C . VAL A 1 167 ? 21.971 2.182 -42.101 1.00 96.19 167 VAL A C 1
ATOM 1134 O O . VAL A 1 167 ? 21.004 1.998 -41.365 1.00 96.19 167 VAL A O 1
ATOM 1137 N N . GLU A 1 168 ? 23.222 2.109 -41.645 1.00 94.75 168 GLU A N 1
ATOM 1138 C CA . GLU A 1 168 ? 23.535 1.804 -40.242 1.00 94.75 168 GLU A CA 1
ATOM 1139 C C . GLU A 1 168 ? 22.863 2.786 -39.275 1.00 94.75 168 GLU A C 1
ATOM 1141 O O . GLU A 1 168 ? 22.181 2.374 -38.337 1.00 94.75 168 GLU A O 1
ATOM 1146 N N . LEU A 1 169 ? 23.010 4.095 -39.505 1.00 94.25 169 LEU A N 1
ATOM 1147 C CA . LEU A 1 169 ? 22.401 5.121 -38.655 1.00 94.25 169 LEU A CA 1
ATOM 1148 C C . LEU A 1 169 ? 20.872 5.028 -38.647 1.00 94.25 169 LEU A C 1
ATOM 1150 O O . LEU A 1 169 ? 20.262 5.220 -37.595 1.00 94.25 169 LEU A O 1
ATOM 1154 N N . SER A 1 170 ? 20.250 4.699 -39.783 1.00 96.56 170 SER A N 1
ATOM 1155 C CA . SER A 1 170 ? 18.803 4.475 -39.848 1.00 96.56 170 SER A CA 1
ATOM 1156 C C . SER A 1 170 ? 18.373 3.277 -38.996 1.00 96.56 170 SER A C 1
ATOM 1158 O O . SER A 1 170 ? 17.435 3.404 -38.211 1.00 96.56 170 SER A O 1
ATOM 1160 N N . GLN A 1 171 ? 19.123 2.170 -39.031 1.00 97.88 171 GLN A N 1
ATOM 1161 C CA . GLN A 1 171 ? 18.869 1.001 -38.184 1.00 97.88 171 GLN A CA 1
ATOM 1162 C C . GLN A 1 171 ? 19.049 1.329 -36.695 1.00 97.88 171 GLN A C 1
ATOM 1164 O O . GLN A 1 171 ? 18.230 0.924 -35.870 1.00 97.88 171 GLN A O 1
ATOM 1169 N N . TYR A 1 172 ? 20.075 2.110 -36.336 1.00 97.19 172 TYR A N 1
ATOM 1170 C CA . TYR A 1 172 ? 20.267 2.570 -34.957 1.00 97.19 172 TYR A CA 1
ATOM 1171 C C . TYR A 1 172 ? 19.116 3.457 -34.471 1.00 97.19 172 TYR A C 1
ATOM 1173 O O . TYR A 1 172 ? 18.662 3.294 -33.337 1.00 97.19 172 TYR A O 1
ATOM 1181 N N . LEU A 1 173 ? 18.620 4.373 -35.308 1.00 97.62 173 LEU A N 1
ATOM 1182 C CA . LEU A 1 173 ? 17.468 5.213 -34.968 1.00 97.62 173 LEU A CA 1
ATOM 1183 C C . LEU A 1 173 ? 16.200 4.378 -34.783 1.00 97.62 173 LEU A C 1
ATOM 1185 O O . LEU A 1 173 ? 15.471 4.583 -33.813 1.00 97.62 173 LEU A O 1
ATOM 1189 N N . GLU A 1 174 ? 15.945 3.412 -35.664 1.00 98.25 174 GLU A N 1
ATOM 1190 C CA . GLU A 1 174 ? 14.804 2.501 -35.540 1.00 98.25 174 GLU A CA 1
ATOM 1191 C C . GLU A 1 174 ? 14.875 1.664 -34.257 1.00 98.25 174 GLU A C 1
ATOM 1193 O O . GLU A 1 174 ? 13.889 1.591 -33.516 1.00 98.25 174 GLU A O 1
ATOM 1198 N N . ALA A 1 175 ? 16.045 1.104 -33.938 1.00 97.88 175 ALA A N 1
ATOM 1199 C CA . ALA A 1 175 ? 16.270 0.363 -32.701 1.00 97.88 175 ALA A CA 1
ATOM 1200 C C . ALA A 1 175 ? 16.070 1.247 -31.457 1.00 97.88 175 ALA A C 1
ATOM 1202 O O . ALA A 1 175 ? 15.381 0.847 -30.515 1.00 97.88 175 ALA A O 1
ATOM 1203 N N . ALA A 1 176 ? 16.599 2.474 -31.465 1.00 96.94 176 ALA A N 1
ATOM 1204 C CA . ALA A 1 176 ? 16.410 3.430 -30.376 1.00 96.94 176 ALA A CA 1
ATOM 1205 C C . ALA A 1 176 ? 14.932 3.824 -30.208 1.00 96.94 176 ALA A C 1
ATOM 1207 O O . ALA A 1 176 ? 14.432 3.917 -29.085 1.00 96.94 176 ALA A O 1
ATOM 1208 N N . HIS A 1 177 ? 14.195 4.007 -31.307 1.00 98.19 177 HIS A N 1
ATOM 1209 C CA . HIS A 1 177 ? 12.758 4.267 -31.261 1.00 98.19 177 HIS A CA 1
ATOM 1210 C C . HIS A 1 177 ? 11.968 3.079 -30.709 1.00 98.19 177 HIS A C 1
ATOM 1212 O O . HIS A 1 177 ? 11.036 3.290 -29.930 1.00 98.19 177 HIS A O 1
ATOM 1218 N N . ALA A 1 178 ? 12.330 1.846 -31.072 1.00 97.94 178 ALA A N 1
ATOM 1219 C CA . ALA A 1 178 ? 11.710 0.645 -30.520 1.00 97.94 178 ALA A CA 1
ATOM 1220 C C . ALA A 1 178 ? 11.931 0.548 -29.001 1.00 97.94 178 ALA A C 1
ATOM 1222 O O . ALA A 1 178 ? 10.963 0.389 -28.256 1.00 97.94 178 ALA A O 1
ATOM 1223 N N . GLN A 1 179 ? 13.166 0.757 -28.534 1.00 97.88 179 GLN A N 1
ATOM 1224 C CA . GLN A 1 179 ? 13.494 0.771 -27.104 1.00 97.88 179 GLN A CA 1
ATOM 1225 C C . GLN A 1 179 ? 12.752 1.879 -26.349 1.00 97.88 179 GLN A C 1
ATOM 1227 O O . GLN A 1 179 ? 12.224 1.641 -25.268 1.00 97.88 179 GLN A O 1
ATOM 1232 N N . ASN A 1 180 ? 12.655 3.084 -26.916 1.00 97.75 180 ASN A N 1
ATOM 1233 C CA . ASN A 1 180 ? 11.939 4.188 -26.276 1.00 97.75 180 ASN A CA 1
ATOM 1234 C C . ASN A 1 180 ? 10.438 3.878 -26.132 1.00 97.75 180 ASN A C 1
ATOM 1236 O O . ASN A 1 180 ? 9.851 4.127 -25.082 1.00 97.75 180 ASN A O 1
ATOM 1240 N N . ARG A 1 181 ? 9.817 3.249 -27.141 1.00 98.38 181 ARG A N 1
ATOM 1241 C CA . ARG A 1 181 ? 8.421 2.786 -27.037 1.00 98.38 181 ARG A CA 1
ATOM 1242 C C . ARG A 1 181 ? 8.244 1.725 -25.954 1.00 98.38 181 ARG A C 1
ATOM 1244 O O . ARG A 1 181 ? 7.271 1.797 -25.208 1.00 98.38 181 ARG A O 1
ATOM 1251 N N . GLU A 1 182 ? 9.164 0.770 -25.859 1.00 98.25 182 GLU A N 1
ATOM 1252 C CA . GLU A 1 182 ? 9.129 -0.264 -24.822 1.00 98.25 182 GLU A CA 1
ATOM 1253 C C . GLU A 1 182 ? 9.269 0.344 -23.421 1.00 98.25 182 GLU A C 1
ATOM 1255 O O . GLU A 1 182 ? 8.450 0.074 -22.542 1.00 98.25 182 GLU A O 1
ATOM 1260 N N . LEU A 1 183 ? 10.259 1.217 -23.219 1.00 97.75 183 LEU A N 1
ATOM 1261 C CA . LEU A 1 183 ? 10.472 1.905 -21.947 1.00 97.75 183 LEU A CA 1
ATOM 1262 C C . LEU A 1 183 ? 9.275 2.781 -21.571 1.00 97.75 183 LEU A C 1
ATOM 1264 O O . LEU A 1 183 ? 8.835 2.742 -20.426 1.00 97.75 183 LEU A O 1
ATOM 1268 N N . ALA A 1 184 ? 8.697 3.513 -22.525 1.00 98.06 184 ALA A N 1
ATOM 1269 C CA . ALA A 1 184 ? 7.479 4.285 -22.296 1.00 98.06 184 ALA A CA 1
ATOM 1270 C C . ALA A 1 184 ? 6.288 3.392 -21.905 1.00 98.06 184 ALA A C 1
ATOM 1272 O O . ALA A 1 184 ? 5.477 3.788 -21.069 1.00 98.06 184 ALA A O 1
ATOM 1273 N N . GLY A 1 185 ? 6.189 2.184 -22.472 1.00 98.19 185 GLY A N 1
ATOM 1274 C CA . GLY A 1 185 ? 5.220 1.170 -22.052 1.00 98.19 185 GLY A CA 1
ATOM 1275 C C . GLY A 1 185 ? 5.424 0.758 -20.593 1.00 98.19 185 GLY A C 1
ATOM 1276 O O . GLY A 1 185 ? 4.500 0.878 -19.792 1.00 98.19 185 GLY A O 1
ATOM 1277 N N . ARG A 1 186 ? 6.656 0.385 -20.225 1.00 98.06 186 ARG A N 1
ATOM 1278 C CA . ARG A 1 186 ? 7.010 -0.006 -18.850 1.00 98.06 186 ARG A CA 1
ATOM 1279 C C . ARG A 1 186 ? 6.758 1.108 -17.833 1.00 98.06 186 ARG A C 1
ATOM 1281 O O . ARG A 1 186 ? 6.287 0.829 -16.738 1.00 98.06 186 ARG A O 1
ATOM 1288 N N . VAL A 1 187 ? 7.045 2.364 -18.182 1.00 98.12 187 VAL A N 1
ATOM 1289 C CA . VAL A 1 187 ? 6.759 3.516 -17.309 1.00 98.12 187 VAL A CA 1
ATOM 1290 C C . VAL A 1 187 ? 5.260 3.613 -17.029 1.00 98.12 187 VAL A C 1
ATOM 1292 O O . VAL A 1 187 ? 4.876 3.673 -15.867 1.00 98.12 187 VAL A O 1
ATOM 1295 N N . ARG A 1 188 ? 4.408 3.523 -18.058 1.00 98.56 188 ARG A N 1
ATOM 1296 C CA . ARG A 1 188 ? 2.945 3.553 -17.876 1.00 98.56 188 ARG A CA 1
ATOM 1297 C C . ARG A 1 188 ? 2.431 2.383 -17.040 1.00 98.56 188 ARG A C 1
ATOM 1299 O O . ARG A 1 188 ? 1.520 2.560 -16.239 1.00 98.56 188 ARG A O 1
ATOM 1306 N N . GLU A 1 189 ? 2.992 1.191 -17.227 1.00 98.19 189 GLU A N 1
ATOM 1307 C CA . GLU A 1 189 ? 2.642 0.016 -16.422 1.00 98.19 189 GLU A CA 1
ATOM 1308 C C . GLU A 1 189 ? 3.006 0.217 -14.947 1.00 98.19 189 GLU A C 1
ATOM 1310 O O . GLU A 1 189 ? 2.181 -0.034 -14.069 1.00 98.19 189 GLU A O 1
ATOM 1315 N N . LEU A 1 190 ? 4.211 0.719 -14.665 1.00 97.31 190 LEU A N 1
ATOM 1316 C CA . LEU A 1 190 ? 4.653 1.017 -13.303 1.00 97.31 190 LEU A CA 1
ATOM 1317 C C . LEU A 1 190 ? 3.833 2.141 -12.660 1.00 97.31 190 LEU A C 1
ATOM 1319 O O . LEU A 1 190 ? 3.498 2.041 -11.483 1.00 97.31 190 LEU A O 1
ATOM 1323 N N . GLU A 1 191 ? 3.468 3.175 -13.418 1.00 98.19 191 GLU A N 1
ATOM 1324 C CA . GLU A 1 191 ? 2.570 4.243 -12.961 1.00 98.19 191 GLU A CA 1
ATOM 1325 C C . GLU A 1 191 ? 1.178 3.696 -12.618 1.00 98.19 191 GLU A C 1
ATOM 1327 O O . GLU A 1 191 ? 0.639 4.009 -11.557 1.00 98.19 191 GLU A O 1
ATOM 1332 N N . ALA A 1 192 ? 0.615 2.824 -13.462 1.00 98.00 192 ALA A N 1
ATOM 1333 C CA . ALA A 1 192 ? -0.671 2.182 -13.200 1.00 98.00 192 ALA A CA 1
ATOM 1334 C C . ALA A 1 192 ? -0.623 1.276 -11.956 1.00 98.00 192 ALA A C 1
ATOM 1336 O O . ALA A 1 192 ? -1.544 1.301 -11.137 1.00 98.00 192 ALA A O 1
ATOM 1337 N N . LEU A 1 193 ? 0.461 0.512 -11.778 1.00 98.00 193 LEU A N 1
ATOM 1338 C CA . LEU A 1 193 ? 0.689 -0.292 -10.573 1.00 98.00 193 LEU A CA 1
ATOM 1339 C C . LEU A 1 193 ? 0.855 0.583 -9.323 1.00 98.00 193 LEU A C 1
ATOM 1341 O O . LEU A 1 193 ? 0.330 0.240 -8.263 1.00 98.00 193 LEU A O 1
ATOM 1345 N N . GLY A 1 194 ? 1.553 1.715 -9.444 1.00 96.81 194 GLY A N 1
ATOM 1346 C CA . GLY A 1 194 ? 1.694 2.710 -8.382 1.00 96.81 194 GLY A CA 1
ATOM 1347 C C . GLY A 1 194 ? 0.341 3.266 -7.945 1.00 96.81 194 GLY A C 1
ATOM 1348 O O . GLY A 1 194 ? 0.000 3.177 -6.767 1.00 96.81 194 GLY A O 1
ATOM 1349 N N . ALA A 1 195 ? -0.470 3.726 -8.899 1.00 98.25 195 ALA A N 1
ATOM 1350 C CA . ALA A 1 195 ? -1.811 4.246 -8.638 1.00 98.25 195 ALA A CA 1
ATOM 1351 C C . ALA A 1 195 ? -2.732 3.198 -7.988 1.00 98.25 195 ALA A C 1
ATOM 1353 O O . ALA A 1 195 ? -3.422 3.497 -7.014 1.00 98.25 195 ALA A O 1
ATOM 1354 N N . ALA A 1 196 ? -2.708 1.949 -8.469 1.00 97.69 196 ALA A N 1
ATOM 1355 C CA . ALA A 1 196 ? -3.489 0.861 -7.879 1.00 97.69 196 ALA A CA 1
ATOM 1356 C C . ALA A 1 196 ? -3.072 0.568 -6.427 1.00 97.69 196 ALA A C 1
ATOM 1358 O O . ALA A 1 196 ? -3.918 0.337 -5.562 1.00 97.69 196 ALA A O 1
ATOM 1359 N N . ARG A 1 197 ? -1.765 0.609 -6.135 1.00 98.19 197 ARG A N 1
ATOM 1360 C CA . ARG A 1 197 ? -1.247 0.431 -4.774 1.00 98.19 197 ARG A CA 1
ATOM 1361 C C . ARG A 1 197 ? -1.657 1.578 -3.854 1.00 98.19 197 ARG A C 1
ATOM 1363 O O . ARG A 1 197 ? -2.034 1.320 -2.715 1.00 98.19 197 ARG A O 1
ATOM 1370 N N . GLU A 1 198 ? -1.565 2.822 -4.314 1.00 98.50 198 GLU A N 1
ATOM 1371 C CA . GLU A 1 198 ? -1.981 3.995 -3.536 1.00 98.50 198 GLU A CA 1
ATOM 1372 C C . GLU A 1 198 ? -3.474 3.952 -3.212 1.00 98.50 198 GLU A C 1
ATOM 1374 O O . GLU A 1 198 ? -3.855 4.190 -2.067 1.00 98.50 198 GLU A O 1
ATOM 1379 N N . GLN A 1 199 ? -4.306 3.559 -4.179 1.00 98.50 199 GLN A N 1
ATOM 1380 C CA . GLN A 1 199 ? -5.732 3.354 -3.950 1.00 98.50 199 GLN A CA 1
ATOM 1381 C C . GLN A 1 199 ? -5.986 2.270 -2.891 1.00 98.50 199 GLN A C 1
ATOM 1383 O O . GLN A 1 199 ? -6.720 2.515 -1.937 1.00 98.50 199 GLN A O 1
ATOM 1388 N N . ALA A 1 200 ? -5.337 1.108 -3.004 1.00 97.44 200 ALA A N 1
ATOM 1389 C CA . ALA A 1 200 ? -5.485 0.030 -2.026 1.00 97.44 200 ALA A CA 1
ATOM 1390 C C . ALA A 1 200 ? -5.030 0.449 -0.614 1.00 97.44 200 ALA A C 1
ATOM 1392 O O . ALA A 1 200 ? -5.639 0.062 0.381 1.00 97.44 200 ALA A O 1
ATOM 1393 N N . LEU A 1 201 ? -3.973 1.265 -0.509 1.00 98.00 201 LEU A N 1
ATOM 1394 C CA . LEU A 1 201 ? -3.535 1.827 0.770 1.00 98.00 201 LEU A CA 1
ATOM 1395 C C . LEU A 1 201 ? -4.560 2.810 1.342 1.00 98.00 201 LEU A C 1
ATOM 1397 O O . LEU A 1 201 ? -4.815 2.773 2.543 1.00 98.00 201 LEU A O 1
ATOM 1401 N N . ALA A 1 202 ? -5.155 3.664 0.510 1.00 98.19 202 ALA A N 1
ATOM 1402 C CA . ALA A 1 202 ? -6.198 4.589 0.945 1.00 98.19 202 ALA A CA 1
ATOM 1403 C C . ALA A 1 202 ? -7.444 3.843 1.455 1.00 98.19 202 ALA A C 1
ATOM 1405 O O . ALA A 1 202 ? -7.976 4.189 2.508 1.00 98.19 202 ALA A O 1
ATOM 1406 N N . GLU A 1 203 ? -7.867 2.788 0.755 1.00 98.25 203 GLU A N 1
ATOM 1407 C CA . GLU A 1 203 ? -8.978 1.924 1.172 1.00 98.25 203 GLU A CA 1
ATOM 1408 C C . GLU A 1 203 ? -8.674 1.229 2.509 1.00 98.25 203 GLU A C 1
ATOM 1410 O O . GLU A 1 203 ? -9.465 1.325 3.448 1.00 98.25 203 GLU A O 1
ATOM 1415 N N . ALA A 1 204 ? -7.488 0.627 2.648 1.00 96.94 204 ALA A N 1
ATOM 1416 C CA . ALA A 1 204 ? -7.069 -0.030 3.886 1.00 96.94 204 ALA A CA 1
ATOM 1417 C C . ALA A 1 204 ? -6.989 0.940 5.080 1.00 96.94 204 ALA A C 1
ATOM 1419 O O . ALA A 1 204 ? -7.356 0.580 6.199 1.00 96.94 204 ALA A O 1
ATOM 1420 N N . LEU A 1 205 ? -6.530 2.179 4.867 1.00 98.00 205 LEU A N 1
ATOM 1421 C CA . LEU A 1 205 ? -6.536 3.207 5.912 1.00 98.00 205 LEU A CA 1
ATOM 1422 C C . LEU A 1 205 ? -7.964 3.566 6.338 1.00 98.00 205 LEU A C 1
ATOM 1424 O O . LEU A 1 205 ? -8.232 3.638 7.537 1.00 98.00 205 LEU A O 1
ATOM 1428 N N . GLY A 1 206 ? -8.888 3.701 5.383 1.00 98.19 206 GLY A N 1
ATOM 1429 C CA . GLY A 1 206 ? -10.305 3.916 5.679 1.00 98.19 206 GLY A CA 1
ATOM 1430 C C . GLY A 1 206 ? -10.916 2.779 6.506 1.00 98.19 206 GLY A C 1
ATOM 1431 O O . GLY A 1 206 ? -11.630 3.027 7.477 1.00 98.19 206 GLY A O 1
ATOM 1432 N N . GLU A 1 207 ? -10.592 1.523 6.190 1.00 97.88 207 GLU A N 1
ATOM 1433 C CA . GLU A 1 207 ? -11.040 0.364 6.974 1.00 97.88 207 GLU A CA 1
ATOM 1434 C C . GLU A 1 207 ? -10.494 0.380 8.409 1.00 97.88 207 GLU A C 1
ATOM 1436 O O . GLU A 1 207 ? -11.232 0.102 9.359 1.00 97.88 207 GLU A O 1
ATOM 1441 N N . VAL A 1 208 ? -9.222 0.752 8.592 1.00 98.00 208 VAL A N 1
ATOM 1442 C CA . VAL A 1 208 ? -8.613 0.895 9.924 1.00 98.00 208 VAL A CA 1
ATOM 1443 C C . VAL A 1 208 ? -9.299 2.003 10.727 1.00 98.00 208 VAL A C 1
ATOM 1445 O O . VAL A 1 208 ? -9.581 1.820 11.913 1.00 98.00 208 VAL A O 1
ATOM 1448 N N . GLU A 1 209 ? -9.621 3.138 10.111 1.00 98.31 209 GLU A N 1
ATOM 1449 C CA . GLU A 1 209 ? -10.363 4.222 10.767 1.00 98.31 209 GLU A CA 1
ATOM 1450 C C . GLU A 1 209 ? -11.762 3.770 11.216 1.00 98.31 209 GLU A C 1
ATOM 1452 O O . GLU A 1 209 ? -12.167 4.017 12.356 1.00 98.31 209 GLU A O 1
ATOM 1457 N N . ILE A 1 210 ? -12.483 3.025 10.375 1.00 98.19 210 ILE A N 1
ATOM 1458 C CA . ILE A 1 210 ? -13.797 2.470 10.728 1.00 98.19 210 ILE A CA 1
ATOM 1459 C C . ILE A 1 210 ? -13.673 1.472 11.886 1.00 98.19 210 ILE A C 1
ATOM 1461 O O . ILE A 1 210 ? -14.397 1.584 12.882 1.00 98.19 210 ILE A O 1
ATOM 1465 N N . ALA A 1 211 ? -12.728 0.533 11.799 1.00 97.75 211 ALA A N 1
ATOM 1466 C CA . ALA A 1 211 ? -12.506 -0.476 12.830 1.00 97.75 211 ALA A CA 1
ATOM 1467 C C . ALA A 1 211 ? -12.105 0.159 14.172 1.00 97.75 211 ALA A C 1
ATOM 1469 O O . ALA A 1 211 ? -12.613 -0.222 15.228 1.00 97.75 211 ALA A O 1
ATOM 1470 N N . THR A 1 212 ? -11.239 1.174 14.155 1.00 97.81 212 THR A N 1
ATOM 1471 C CA . THR A 1 212 ? -10.846 1.898 15.375 1.00 97.81 212 THR A CA 1
ATOM 1472 C C . THR A 1 212 ? -12.018 2.669 15.985 1.00 97.81 212 THR A C 1
ATOM 1474 O O . THR A 1 212 ? -12.193 2.638 17.207 1.00 97.81 212 THR A O 1
ATOM 1477 N N . ALA A 1 213 ? -12.883 3.276 15.167 1.00 98.44 213 ALA A N 1
ATOM 1478 C CA . ALA A 1 213 ? -14.109 3.917 15.636 1.00 98.44 213 ALA A CA 1
ATOM 1479 C C . ALA A 1 213 ? -15.110 2.912 16.241 1.00 98.44 213 ALA A C 1
ATOM 1481 O O . ALA A 1 213 ? -15.809 3.226 17.208 1.00 98.44 213 ALA A O 1
ATOM 1482 N N . GLU A 1 214 ? -15.202 1.691 15.711 1.00 98.25 214 GLU A N 1
ATOM 1483 C CA . GLU A 1 214 ? -16.013 0.611 16.292 1.00 98.25 214 GLU A CA 1
ATOM 1484 C C . GLU A 1 214 ? -15.451 0.104 17.620 1.00 98.25 214 GLU A C 1
ATOM 1486 O O . GLU A 1 214 ? -16.196 -0.051 18.592 1.00 98.25 214 GLU A O 1
ATOM 1491 N N . VAL A 1 215 ? -14.135 -0.085 17.712 1.00 98.31 215 VAL A N 1
ATOM 1492 C CA . VAL A 1 215 ? -13.471 -0.457 18.969 1.00 98.31 215 VAL A CA 1
ATOM 1493 C C . VAL A 1 215 ? -13.680 0.625 20.033 1.00 98.31 215 VAL A C 1
ATOM 1495 O O . VAL A 1 215 ? -13.997 0.314 21.181 1.00 98.31 215 VAL A O 1
ATOM 1498 N N . ALA A 1 216 ? -13.589 1.905 19.666 1.00 98.12 216 ALA A N 1
ATOM 1499 C CA . ALA A 1 216 ? -13.881 3.005 20.582 1.00 98.12 216 ALA A CA 1
ATOM 1500 C C . ALA A 1 216 ? -15.343 2.980 21.073 1.00 98.12 216 ALA A C 1
ATOM 1502 O O . ALA A 1 216 ? -15.591 3.110 22.275 1.00 98.12 216 ALA A O 1
ATOM 1503 N N . ARG A 1 217 ? -16.307 2.745 20.169 1.00 98.62 217 ARG A N 1
ATOM 1504 C CA . ARG A 1 217 ? -17.740 2.622 20.502 1.00 98.62 217 ARG A CA 1
ATOM 1505 C C . ARG A 1 217 ? -18.039 1.430 21.410 1.00 98.62 217 ARG A C 1
ATOM 1507 O O . ARG A 1 217 ? -18.797 1.553 22.367 1.00 98.62 217 ARG A O 1
ATOM 1514 N N . THR A 1 218 ? -17.454 0.269 21.132 1.00 98.00 218 THR A N 1
ATOM 1515 C CA . THR A 1 218 ? -17.655 -0.929 21.963 1.00 98.00 218 THR A CA 1
ATOM 1516 C C . THR A 1 218 ? -17.029 -0.762 23.344 1.00 98.00 218 THR A C 1
ATOM 1518 O O . THR A 1 218 ? -17.641 -1.139 24.342 1.00 98.00 218 THR A O 1
ATOM 1521 N N . ARG A 1 219 ? -15.860 -0.119 23.436 1.00 98.50 219 ARG A N 1
ATOM 1522 C CA . ARG A 1 219 ? -15.218 0.194 24.717 1.00 98.50 219 ARG A CA 1
ATOM 1523 C C . ARG A 1 219 ? -16.063 1.134 25.575 1.00 98.50 219 ARG A C 1
ATOM 1525 O O . ARG A 1 219 ? -16.223 0.863 26.763 1.00 98.50 219 ARG A O 1
ATOM 1532 N N . SER A 1 220 ? -16.618 2.204 25.004 1.00 98.31 220 SER A N 1
ATOM 1533 C CA . SER A 1 220 ? -17.485 3.118 25.760 1.00 98.31 220 SER A CA 1
ATOM 1534 C C . SER A 1 220 ? -18.790 2.442 26.194 1.00 98.31 220 SER A C 1
ATOM 1536 O O . SER A 1 220 ? -19.228 2.628 27.328 1.00 98.31 220 SER A O 1
ATOM 1538 N N . ALA A 1 221 ? -19.370 1.579 25.352 1.00 98.19 221 ALA A N 1
ATOM 1539 C CA . ALA A 1 221 ? -20.533 0.771 25.719 1.00 98.19 221 ALA A CA 1
ATOM 1540 C C . ALA A 1 221 ? -20.229 -0.197 26.878 1.00 98.19 221 ALA A C 1
ATOM 1542 O O . ALA A 1 221 ? -21.026 -0.306 27.810 1.00 98.19 221 ALA A O 1
ATOM 1543 N N . LEU A 1 222 ? -19.064 -0.858 26.865 1.00 98.12 222 LEU A N 1
ATOM 1544 C CA . LEU A 1 222 ? -18.620 -1.721 27.964 1.00 98.12 222 LEU A CA 1
ATOM 1545 C C . LEU A 1 222 ? -18.428 -0.937 29.265 1.00 98.12 222 LEU A C 1
ATOM 1547 O O . LEU A 1 222 ? -18.889 -1.387 30.310 1.00 98.12 222 LEU A O 1
ATOM 1551 N N . GLN A 1 223 ? -17.812 0.245 29.209 1.00 98.31 223 GLN A N 1
ATOM 1552 C CA . GLN A 1 223 ? -17.655 1.114 30.381 1.00 98.31 223 GLN A CA 1
ATOM 1553 C C . GLN A 1 223 ? -19.009 1.551 30.955 1.00 98.31 223 GLN A C 1
ATOM 1555 O O . GLN A 1 223 ? -19.204 1.523 32.168 1.00 98.31 223 GLN A O 1
ATOM 1560 N N . ALA A 1 224 ? -19.973 1.892 30.097 1.00 98.19 224 ALA A N 1
ATOM 1561 C CA . ALA A 1 224 ? -21.323 2.238 30.531 1.00 98.19 224 ALA A CA 1
ATOM 1562 C C . ALA A 1 224 ? -22.046 1.051 31.193 1.00 98.19 224 ALA A C 1
ATOM 1564 O O . ALA A 1 224 ? -22.753 1.236 32.181 1.00 98.19 224 ALA A O 1
ATOM 1565 N N . LEU A 1 225 ? -21.867 -0.169 30.677 1.00 98.19 225 LEU A N 1
ATOM 1566 C CA . LEU A 1 225 ? -22.415 -1.381 31.296 1.00 98.19 225 LEU A CA 1
ATOM 1567 C C . LEU A 1 225 ? -21.752 -1.690 32.643 1.00 98.19 225 LEU A C 1
ATOM 1569 O O . LEU A 1 225 ? -22.455 -2.023 33.590 1.00 98.19 225 LEU A O 1
ATOM 1573 N N . GLN A 1 226 ? -20.433 -1.525 32.754 1.00 98.38 226 GLN A N 1
ATOM 1574 C CA . GLN A 1 226 ? -19.712 -1.679 34.022 1.00 98.38 226 GLN A CA 1
ATOM 1575 C C . GLN A 1 226 ? -20.213 -0.691 35.081 1.00 98.38 226 GLN A C 1
ATOM 1577 O O . GLN A 1 226 ? -20.488 -1.094 36.206 1.00 98.38 226 GLN A O 1
ATOM 1582 N N . ALA A 1 227 ? -20.407 0.579 34.715 1.00 98.44 227 ALA A N 1
ATOM 1583 C CA . ALA A 1 227 ? -20.956 1.582 35.627 1.00 98.44 227 ALA A CA 1
ATOM 1584 C C . ALA A 1 227 ? -22.378 1.229 36.102 1.00 98.44 227 ALA A C 1
ATOM 1586 O O . ALA A 1 227 ? -22.697 1.406 37.274 1.00 98.44 227 ALA A O 1
ATOM 1587 N N . LYS A 1 228 ? -23.222 0.688 35.212 1.00 98.44 228 LYS A N 1
ATOM 1588 C CA . LYS A 1 228 ? -24.571 0.221 35.572 1.00 98.44 228 LYS A CA 1
ATOM 1589 C C . LYS A 1 228 ? -24.546 -0.976 36.518 1.00 98.44 228 LYS A C 1
ATOM 1591 O O . LYS A 1 228 ? -25.359 -1.014 37.431 1.00 98.44 228 LYS A O 1
ATOM 1596 N N . LEU A 1 229 ? -23.640 -1.933 36.306 1.00 98.38 229 LEU A N 1
ATOM 1597 C CA . LEU A 1 229 ? -23.489 -3.079 37.206 1.00 98.38 229 LEU A CA 1
ATOM 1598 C C . LEU A 1 229 ? -23.101 -2.623 38.611 1.00 98.38 229 LEU A C 1
ATOM 1600 O O . LEU A 1 229 ? -23.764 -3.014 39.561 1.00 98.38 229 LEU A O 1
ATOM 1604 N N . LEU A 1 230 ? -22.115 -1.730 38.731 1.00 98.69 230 LEU A N 1
ATOM 1605 C CA . LEU A 1 230 ? -21.714 -1.180 40.028 1.00 98.69 230 LEU A CA 1
ATOM 1606 C C . LEU A 1 230 ? -22.862 -0.439 40.726 1.00 98.69 230 LEU A C 1
ATOM 1608 O O . LEU A 1 230 ? -23.023 -0.563 41.934 1.00 98.69 230 LEU A O 1
ATOM 1612 N N . LEU A 1 231 ? -23.674 0.307 39.973 1.00 98.50 231 LEU A N 1
ATOM 1613 C CA . LEU A 1 231 ? -24.842 0.999 40.519 1.00 98.50 231 LEU A CA 1
ATOM 1614 C C . LEU A 1 231 ? -25.890 0.011 41.056 1.00 98.50 231 LEU A C 1
ATOM 1616 O O . LEU A 1 231 ? -26.333 0.159 42.193 1.00 98.50 231 LEU A O 1
ATOM 1620 N N . ILE A 1 232 ? -26.224 -1.029 40.287 1.00 98.50 232 ILE A N 1
ATOM 1621 C CA . ILE A 1 232 ? -27.156 -2.078 40.731 1.00 98.50 232 ILE A CA 1
ATOM 1622 C C . ILE A 1 232 ? -26.602 -2.797 41.967 1.00 98.50 232 ILE A C 1
ATOM 1624 O O . ILE A 1 232 ? -27.323 -2.982 42.939 1.00 98.50 232 ILE A O 1
ATOM 1628 N N . GLU A 1 233 ? -25.309 -3.130 41.981 1.00 98.38 233 GLU A N 1
ATOM 1629 C CA . GLU A 1 233 ? -24.659 -3.746 43.143 1.00 98.38 233 GLU A CA 1
ATOM 1630 C C . GLU A 1 233 ? -24.757 -2.859 44.394 1.00 98.38 233 GLU A C 1
ATOM 1632 O O . GLU A 1 233 ? -25.000 -3.365 45.490 1.00 98.38 233 GLU A O 1
ATOM 1637 N N . THR A 1 234 ? -24.608 -1.535 44.259 1.00 98.69 234 THR A N 1
ATOM 1638 C CA . THR A 1 234 ? -24.782 -0.618 45.396 1.00 98.69 234 THR A CA 1
ATOM 1639 C C . THR A 1 234 ? -26.226 -0.551 45.886 1.00 98.69 234 THR A C 1
ATOM 1641 O O . THR A 1 234 ? -26.446 -0.628 47.095 1.00 98.69 234 THR A O 1
ATOM 1644 N N . GLU A 1 235 ? -27.203 -0.479 44.977 1.00 98.50 235 GLU A N 1
ATOM 1645 C CA . GLU A 1 235 ? -28.632 -0.486 45.319 1.00 98.50 235 GLU A CA 1
ATOM 1646 C C . GLU A 1 235 ? -29.028 -1.805 46.011 1.00 98.50 235 GLU A C 1
ATOM 1648 O O . GLU A 1 235 ? -29.711 -1.800 47.038 1.00 98.50 235 GLU A O 1
ATOM 1653 N N . ASP A 1 236 ? -28.527 -2.944 45.530 1.00 98.56 236 ASP A N 1
ATOM 1654 C CA . ASP A 1 236 ? -28.751 -4.261 46.133 1.00 98.56 236 ASP A CA 1
ATOM 1655 C C . ASP A 1 236 ? -28.135 -4.358 47.539 1.00 98.56 236 ASP A C 1
ATOM 1657 O O . ASP A 1 236 ? -28.762 -4.857 48.476 1.00 98.56 236 ASP A O 1
ATOM 1661 N N . ILE A 1 237 ? -26.923 -3.830 47.739 1.00 98.56 237 ILE A N 1
ATOM 1662 C CA . ILE A 1 237 ? -26.300 -3.777 49.070 1.00 98.56 237 ILE A CA 1
ATOM 1663 C C . ILE A 1 237 ? -27.125 -2.904 50.027 1.00 98.56 237 ILE A C 1
ATOM 1665 O O . ILE A 1 237 ? -27.295 -3.260 51.197 1.00 98.56 237 ILE A O 1
ATOM 1669 N N . GLU A 1 238 ? -27.634 -1.761 49.568 1.00 98.50 238 GLU A N 1
ATOM 1670 C CA . GLU A 1 238 ? -28.469 -0.867 50.376 1.00 98.50 238 GLU A CA 1
ATOM 1671 C C . GLU A 1 238 ? -29.814 -1.504 50.744 1.00 98.50 238 GLU A C 1
ATOM 1673 O O . GLU A 1 238 ? -30.224 -1.451 51.909 1.00 98.50 238 GLU A O 1
ATOM 1678 N N . THR A 1 239 ? -30.470 -2.174 49.793 1.00 98.56 239 THR A N 1
ATOM 1679 C CA . THR A 1 239 ? -31.728 -2.888 50.049 1.00 98.56 239 THR A CA 1
ATOM 1680 C C . THR A 1 239 ? -31.532 -4.045 51.028 1.00 98.56 239 THR A C 1
ATOM 1682 O O . THR A 1 239 ? -32.300 -4.164 51.986 1.00 98.56 239 THR A O 1
ATOM 1685 N N . LEU A 1 240 ? -30.469 -4.846 50.881 1.00 98.56 240 LEU A N 1
ATOM 1686 C CA . LEU A 1 240 ? -30.135 -5.919 51.824 1.00 98.56 240 LEU A CA 1
ATOM 1687 C C . LEU A 1 240 ? -29.880 -5.382 53.239 1.00 98.56 240 LEU A C 1
ATOM 1689 O O . LEU A 1 240 ? -30.389 -5.949 54.208 1.00 98.56 240 LEU A O 1
ATOM 1693 N N . LYS A 1 241 ? -29.163 -4.260 53.383 1.00 98.44 241 LYS A N 1
ATOM 1694 C CA . LYS A 1 241 ? -28.962 -3.599 54.687 1.00 98.44 241 LYS A CA 1
ATOM 1695 C C . LYS A 1 241 ? -30.281 -3.139 55.310 1.00 98.44 241 LYS A C 1
ATOM 1697 O O . LYS A 1 241 ? -30.473 -3.312 56.513 1.00 98.44 241 LYS A O 1
ATOM 1702 N N . ALA A 1 242 ? -31.196 -2.581 54.516 1.00 98.19 242 ALA A N 1
ATOM 1703 C CA . ALA A 1 242 ? -32.511 -2.161 54.998 1.00 98.19 242 ALA A CA 1
ATOM 1704 C C . ALA A 1 242 ? -33.363 -3.352 55.475 1.00 98.19 242 ALA A C 1
ATOM 1706 O O . ALA A 1 242 ? -34.011 -3.262 56.520 1.00 98.19 242 ALA A O 1
ATOM 1707 N N . VAL A 1 243 ? -33.325 -4.479 54.753 1.00 98.56 243 VAL A N 1
ATOM 1708 C CA . VAL A 1 243 ? -34.003 -5.725 55.149 1.00 98.56 243 VAL A CA 1
ATOM 1709 C C . VAL A 1 243 ? -33.428 -6.270 56.454 1.00 98.56 243 VAL A C 1
ATOM 1711 O O . VAL A 1 243 ? -34.196 -6.588 57.361 1.00 98.56 243 VAL A O 1
ATOM 1714 N N . ILE A 1 244 ? -32.099 -6.328 56.586 1.00 98.00 244 ILE A N 1
ATOM 1715 C CA . ILE A 1 244 ? -31.435 -6.758 57.825 1.00 98.00 244 ILE A CA 1
ATOM 1716 C C . ILE A 1 244 ? -31.871 -5.867 58.992 1.00 98.00 244 ILE A C 1
ATOM 1718 O O . ILE A 1 244 ? -32.352 -6.387 59.993 1.00 98.00 244 ILE A O 1
ATOM 1722 N N . ALA A 1 245 ? -31.819 -4.541 58.845 1.00 97.75 245 ALA A N 1
ATOM 1723 C CA . ALA A 1 245 ? -32.233 -3.613 59.898 1.00 97.75 245 ALA A CA 1
ATOM 1724 C C . ALA A 1 245 ? -33.717 -3.769 60.292 1.00 97.75 245 ALA A C 1
ATOM 1726 O O . ALA A 1 245 ? -34.078 -3.627 61.463 1.00 97.75 245 ALA A O 1
ATOM 1727 N N . ALA A 1 246 ? -34.601 -4.066 59.334 1.00 9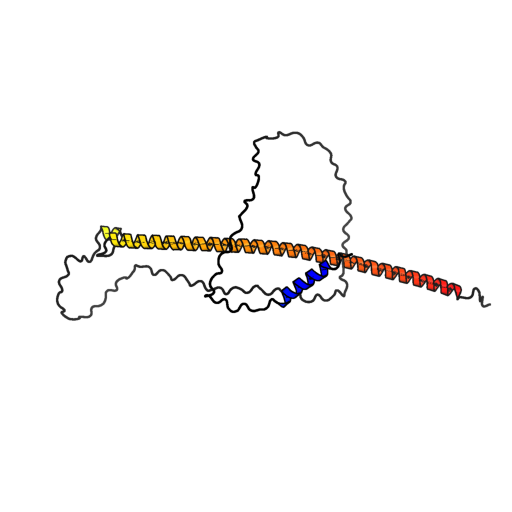7.19 246 ALA A N 1
ATOM 1728 C CA . ALA A 1 246 ? -36.008 -4.347 59.613 1.00 97.19 246 ALA A CA 1
ATOM 1729 C C . ALA A 1 246 ? -36.190 -5.672 60.376 1.00 97.19 246 ALA A C 1
ATOM 1731 O O . ALA A 1 246 ? -36.951 -5.718 61.343 1.00 97.19 246 ALA A O 1
ATOM 1732 N N . LEU A 1 247 ? -35.464 -6.725 59.986 1.00 97.06 247 LEU A N 1
ATOM 1733 C CA . LEU A 1 247 ? -35.464 -8.013 60.686 1.00 97.06 247 LEU A CA 1
ATOM 1734 C C . LEU A 1 247 ? -34.884 -7.886 62.103 1.00 97.06 247 LEU A C 1
ATOM 1736 O O . LEU A 1 247 ? -35.469 -8.409 63.048 1.00 97.06 247 LEU A O 1
ATOM 1740 N N . GLU A 1 248 ? -33.801 -7.131 62.284 1.00 95.50 248 GLU A N 1
ATOM 1741 C CA . GLU A 1 248 ? -33.198 -6.853 63.594 1.00 95.50 248 GLU A CA 1
ATOM 1742 C C . GLU A 1 248 ? -34.166 -6.123 64.535 1.00 95.50 248 GLU A C 1
ATOM 1744 O O . GLU A 1 248 ? -34.219 -6.434 65.727 1.00 95.50 248 GLU A O 1
ATOM 1749 N N . ARG A 1 249 ? -34.989 -5.200 64.014 1.00 94.94 249 ARG A N 1
ATOM 1750 C CA . ARG A 1 249 ? -36.050 -4.526 64.787 1.00 94.94 249 ARG A CA 1
ATOM 1751 C C . ARG A 1 249 ? -37.181 -5.462 65.209 1.00 94.94 249 ARG A C 1
ATOM 1753 O O . ARG A 1 249 ? -37.756 -5.246 66.269 1.00 94.94 249 ARG A O 1
ATOM 1760 N N . LEU A 1 250 ? -37.512 -6.466 64.396 1.00 94.81 250 LEU A N 1
ATOM 1761 C CA . LEU A 1 250 ? -38.537 -7.464 64.725 1.00 94.81 250 LEU A CA 1
ATOM 1762 C C . LEU A 1 250 ? -38.036 -8.495 65.745 1.00 94.81 250 LEU A C 1
ATOM 1764 O O . LEU A 1 250 ? -38.819 -8.977 66.558 1.00 94.81 250 LEU A O 1
ATOM 1768 N N . ILE A 1 251 ? -36.743 -8.832 65.700 1.00 95.81 251 ILE A N 1
ATOM 1769 C CA . ILE A 1 251 ? -36.121 -9.808 66.607 1.00 95.81 251 ILE A CA 1
ATOM 1770 C C . ILE A 1 251 ? -35.756 -9.171 67.954 1.00 95.81 251 ILE A C 1
ATOM 1772 O O . ILE A 1 251 ? -35.822 -9.841 68.984 1.00 95.81 251 ILE A O 1
ATOM 1776 N N . SER A 1 252 ? -35.389 -7.886 67.976 1.00 88.19 252 SER A N 1
ATOM 1777 C CA . SER A 1 252 ? -35.082 -7.168 69.217 1.00 88.19 252 SER A CA 1
ATOM 1778 C C . SER A 1 252 ? -36.354 -7.034 70.071 1.00 88.19 252 SER A C 1
ATOM 1780 O O . SER A 1 252 ? -37.283 -6.337 69.659 1.00 88.19 252 SER A O 1
ATOM 1782 N N . PRO A 1 253 ? -36.447 -7.680 71.252 1.00 74.38 253 PRO A N 1
ATOM 1783 C CA . PRO A 1 253 ? -37.665 -7.658 72.050 1.00 74.38 253 PRO A CA 1
ATOM 1784 C C . PRO A 1 253 ? -37.974 -6.220 72.496 1.00 74.38 253 PRO A C 1
ATOM 1786 O O . PRO A 1 253 ? -37.093 -5.551 73.049 1.00 74.38 253 PRO A O 1
ATOM 1789 N N . PRO A 1 254 ? -39.211 -5.724 72.306 1.00 65.94 254 PRO A N 1
ATOM 1790 C CA . PRO A 1 254 ? -39.591 -4.394 72.752 1.00 65.94 254 PRO A CA 1
ATOM 1791 C C . PRO A 1 254 ? -39.688 -4.388 74.282 1.00 65.94 254 PRO A C 1
ATOM 1793 O O . PRO A 1 254 ? -40.725 -4.688 74.862 1.00 65.94 254 PRO A O 1
ATOM 1796 N N . GLY A 1 255 ? -38.590 -4.043 74.952 1.00 60.12 255 GLY A N 1
ATOM 1797 C CA . GLY A 1 255 ? -38.625 -3.624 76.350 1.00 60.12 255 GLY A CA 1
ATOM 1798 C C . GLY A 1 255 ? -38.310 -4.686 77.400 1.00 60.12 255 GLY A C 1
ATOM 1799 O O . GLY A 1 255 ? -39.071 -4.839 78.353 1.00 60.12 255 GLY A O 1
ATOM 1800 N N . ARG A 1 256 ? -37.101 -5.260 77.370 1.00 53.69 256 ARG A N 1
ATOM 1801 C CA . ARG A 1 256 ? -36.389 -5.394 78.652 1.00 53.69 256 ARG A CA 1
ATOM 1802 C C . ARG A 1 256 ? -35.883 -4.008 79.041 1.00 53.69 256 ARG A C 1
ATOM 1804 O O . ARG A 1 256 ? -34.796 -3.592 78.665 1.00 53.69 256 ARG A O 1
ATOM 1811 N N . LYS A 1 257 ? -36.741 -3.250 79.726 1.00 57.22 257 LYS A N 1
ATOM 1812 C CA . LYS A 1 257 ? -36.271 -2.210 80.640 1.00 57.22 257 LYS A CA 1
ATOM 1813 C C . LYS A 1 257 ? -35.643 -2.979 81.792 1.00 57.22 257 LYS A C 1
ATOM 1815 O O . LYS A 1 257 ? -36.375 -3.449 82.659 1.00 57.22 257 LYS A O 1
ATOM 1820 N N . ASP A 1 258 ? -34.341 -3.221 81.715 1.00 58.62 258 ASP A N 1
ATOM 1821 C CA . ASP A 1 258 ? -33.614 -3.724 82.872 1.00 58.62 258 ASP A CA 1
ATOM 1822 C C . ASP A 1 258 ? -33.745 -2.648 83.975 1.00 58.62 258 ASP A C 1
ATOM 1824 O O . ASP A 1 258 ? -33.448 -1.480 83.695 1.00 58.62 258 ASP A O 1
ATOM 1828 N N . PRO A 1 259 ? -34.333 -2.982 85.142 1.00 61.66 259 PRO A N 1
ATOM 1829 C CA . PRO A 1 259 ? -34.510 -2.053 86.258 1.00 61.66 259 PRO A CA 1
ATOM 1830 C C . PRO A 1 259 ? -33.184 -1.660 86.915 1.00 61.66 259 PRO A C 1
ATOM 1832 O O . PRO A 1 259 ? -32.228 -2.469 86.873 1.00 61.66 259 PRO A O 1
#

pLDDT: mean 71.83, std 21.09, range [39.06, 98.69]

Foldseek 3Di:
DDPPVVVVVVVVVVVVVVVPPPPPPDDPDPPDPDDPDDPPDDDDDPPDDDDDDDDDDDDDDDDDDDDDDDDPPDDDDDDPPPPPDPPDDPPPDPDPDPDPDPPPPPPPPPPPPDPPDPDDPPPDPDDDDPDDPDDPPPPDPQQDCDDDPVCVVVVHHRPDDVVVVVVVVVVVVVVVVVVVVVVVVVVVVVVVVVVVVVVVVVVVVVVVVVVVVVVVVVVVVVVVVVVVVVVVVVVVVVVVVVVVVVVVVVPPDPDPPPD